Protein AF-A0A9W8LVD9-F1 (afdb_monomer_lite)

Structure (mmCIF, N/CA/C/O backbone):
data_AF-A0A9W8LVD9-F1
#
_entry.id   AF-A0A9W8LVD9-F1
#
loop_
_atom_site.group_PDB
_atom_site.id
_atom_site.type_symbol
_atom_site.label_atom_id
_atom_site.label_alt_id
_atom_site.label_comp_id
_atom_site.label_asym_id
_atom_site.label_entity_id
_atom_site.label_seq_id
_atom_site.pdbx_PDB_ins_code
_atom_site.Cartn_x
_atom_site.Cartn_y
_atom_site.Cartn_z
_atom_site.occupancy
_atom_site.B_iso_or_equiv
_atom_site.auth_seq_id
_atom_site.auth_comp_id
_atom_site.auth_asym_id
_atom_site.auth_atom_id
_atom_site.pdbx_PDB_model_num
ATOM 1 N N . MET A 1 1 ? -19.533 -20.387 52.575 1.00 43.59 1 MET A N 1
ATOM 2 C CA . MET A 1 1 ? -18.982 -20.552 51.213 1.00 43.59 1 MET A CA 1
ATOM 3 C C . MET A 1 1 ? -18.613 -19.171 50.700 1.00 43.59 1 MET A C 1
ATOM 5 O O . MET A 1 1 ? -19.491 -18.438 50.271 1.00 43.59 1 MET A O 1
ATOM 9 N N . ALA A 1 2 ? -17.357 -18.759 50.888 1.00 43.81 2 ALA A N 1
ATOM 10 C CA . ALA A 1 2 ? -16.900 -17.437 50.472 1.00 43.81 2 ALA A CA 1
ATOM 11 C C . ALA A 1 2 ? -16.744 -17.426 48.947 1.00 43.81 2 ALA A C 1
ATOM 13 O O . ALA A 1 2 ? -15.930 -18.170 48.402 1.00 43.81 2 ALA A O 1
ATOM 14 N N . SER A 1 3 ? -17.556 -16.621 48.265 1.00 50.59 3 SER A N 1
ATOM 15 C CA . SER A 1 3 ? -17.412 -16.352 46.839 1.00 50.59 3 SER A CA 1
ATOM 16 C C . SER A 1 3 ? -16.078 -15.642 46.615 1.00 50.59 3 SER A C 1
ATOM 18 O O . SER A 1 3 ? -15.931 -14.476 46.982 1.00 50.59 3 SER A O 1
ATOM 20 N N . GLN A 1 4 ? -15.096 -16.343 46.047 1.00 54.53 4 GLN A N 1
ATOM 21 C CA . GLN A 1 4 ? -13.885 -15.708 45.540 1.00 54.53 4 GLN A CA 1
ATOM 22 C C . GLN A 1 4 ? -14.286 -14.732 44.433 1.00 54.53 4 GLN A C 1
ATOM 24 O O . GLN A 1 4 ? -14.636 -15.133 43.324 1.00 54.53 4 GLN A O 1
ATOM 29 N N . SER A 1 5 ? -14.255 -13.441 44.752 1.00 57.94 5 SER A N 1
ATOM 30 C CA . SER A 1 5 ? -14.290 -12.373 43.760 1.00 57.94 5 SER A CA 1
ATOM 31 C C . SER A 1 5 ? -13.131 -12.593 42.779 1.00 57.94 5 SER A C 1
ATOM 33 O O . SER A 1 5 ? -12.010 -12.842 43.234 1.00 57.94 5 SER A O 1
ATOM 35 N N . PRO A 1 6 ? -13.353 -12.538 41.454 1.00 61.25 6 PRO A N 1
ATOM 36 C CA . PRO A 1 6 ? -12.301 -12.840 40.496 1.00 61.25 6 PRO A CA 1
ATOM 37 C C . PRO A 1 6 ? -11.164 -11.825 40.643 1.00 61.25 6 PRO A C 1
ATOM 39 O O . PRO A 1 6 ? -11.370 -10.615 40.548 1.00 61.25 6 PRO A O 1
ATOM 42 N N . VAL A 1 7 ? -9.956 -12.331 40.893 1.00 63.44 7 VAL A N 1
ATOM 43 C CA . VAL A 1 7 ? -8.733 -11.529 40.981 1.00 63.44 7 VAL A CA 1
ATOM 44 C C . VAL A 1 7 ? -8.428 -10.978 39.589 1.00 63.44 7 VAL A C 1
ATOM 46 O O . VAL A 1 7 ? -8.057 -11.717 38.677 1.00 63.44 7 VAL A O 1
ATOM 49 N N . LEU A 1 8 ? -8.604 -9.669 39.409 1.00 60.94 8 LEU A N 1
ATOM 50 C CA . LEU A 1 8 ? -8.265 -8.982 38.168 1.00 60.94 8 LEU A CA 1
ATOM 51 C C . LEU A 1 8 ? -6.743 -8.775 38.104 1.00 60.94 8 LEU A C 1
ATOM 53 O O . LEU A 1 8 ? -6.220 -7.778 38.594 1.00 60.94 8 LEU A O 1
ATOM 57 N N . VAL A 1 9 ? -6.024 -9.718 37.489 1.00 61.97 9 VAL A N 1
ATOM 58 C CA . VAL A 1 9 ? -4.589 -9.582 37.183 1.00 61.97 9 VAL A CA 1
ATOM 59 C C . VAL A 1 9 ? -4.424 -8.689 35.949 1.00 61.97 9 VAL A C 1
ATOM 61 O O . VAL A 1 9 ? -4.156 -9.155 34.845 1.00 61.97 9 VAL A O 1
ATOM 64 N N . VAL A 1 10 ? -4.640 -7.383 36.106 1.00 63.75 10 VAL A N 1
ATOM 65 C CA . VAL A 1 10 ? -4.314 -6.392 35.074 1.00 63.75 10 VAL A CA 1
ATOM 66 C C . VAL A 1 10 ? -3.625 -5.213 35.747 1.00 63.75 10 VAL A C 1
ATOM 68 O O . VAL A 1 10 ? -4.129 -4.669 36.724 1.00 63.75 10 VAL A O 1
ATOM 71 N N . ASN A 1 11 ? -2.456 -4.831 35.234 1.00 63.31 11 ASN A N 1
ATOM 72 C CA . ASN A 1 11 ? -1.736 -3.650 35.702 1.00 63.31 11 ASN A CA 1
ATOM 73 C C . ASN A 1 11 ? -2.617 -2.402 35.495 1.00 63.31 11 ASN A C 1
ATOM 75 O O . ASN A 1 11 ? -3.047 -2.135 34.372 1.00 63.31 11 ASN A O 1
ATOM 79 N N . THR A 1 12 ? -2.876 -1.653 36.567 1.00 64.69 12 THR A N 1
ATOM 80 C CA . THR A 1 12 ? -3.812 -0.516 36.639 1.00 64.69 12 THR A CA 1
ATOM 81 C C . THR A 1 12 ? -3.470 0.634 35.689 1.00 64.69 12 THR A C 1
ATOM 83 O O . THR A 1 12 ? -4.321 1.471 35.412 1.00 64.69 12 THR A O 1
ATOM 86 N N . SER A 1 13 ? -2.243 0.676 35.164 1.00 68.00 13 SER A N 1
ATOM 87 C CA . SER A 1 13 ? -1.772 1.688 34.211 1.00 68.00 13 SER A CA 1
ATOM 88 C C . SER A 1 13 ? -1.969 1.315 32.733 1.00 68.00 13 SER A C 1
ATOM 90 O O . SER A 1 13 ? -1.665 2.126 31.859 1.00 68.00 13 SER A O 1
ATOM 92 N N . LYS A 1 14 ? -2.492 0.122 32.411 1.00 73.69 14 LYS A N 1
ATOM 93 C CA . LYS A 1 14 ? -2.728 -0.301 31.019 1.00 73.69 14 LYS A CA 1
ATOM 94 C C . LYS A 1 14 ? -4.170 -0.039 30.584 1.00 73.69 14 LYS A C 1
ATOM 96 O O . LYS A 1 14 ? -5.112 -0.562 31.174 1.00 73.69 14 LYS A O 1
ATOM 101 N N . GLN A 1 15 ? -4.338 0.717 29.498 1.00 75.69 15 GLN A N 1
ATOM 102 C CA . GLN A 1 15 ? -5.636 0.886 28.844 1.00 75.69 15 GLN A CA 1
ATOM 103 C C . GLN A 1 15 ? -6.024 -0.393 28.091 1.00 75.69 15 GLN A C 1
ATOM 105 O O . GLN A 1 15 ? -5.223 -0.956 27.346 1.00 75.69 15 GLN A O 1
ATOM 110 N N . ARG A 1 16 ? -7.265 -0.851 28.285 1.00 80.31 16 ARG A N 1
ATOM 111 C CA . ARG A 1 16 ? -7.850 -1.984 27.562 1.00 80.31 16 ARG A CA 1
ATOM 112 C C . ARG A 1 16 ? -9.078 -1.508 26.805 1.00 80.31 16 ARG A C 1
ATOM 114 O O . ARG A 1 16 ? -10.065 -1.107 27.415 1.00 80.31 16 ARG A O 1
ATOM 121 N N . GLU A 1 17 ? -9.031 -1.616 25.485 1.00 83.94 17 GLU A N 1
ATOM 122 C CA . GLU A 1 17 ? -10.209 -1.461 24.637 1.00 83.94 17 GLU A CA 1
ATOM 123 C C . GLU A 1 17 ? -10.774 -2.841 24.288 1.00 83.94 17 GLU A C 1
ATOM 125 O O . GLU A 1 17 ? -10.028 -3.797 24.074 1.00 83.94 17 GLU A O 1
ATOM 130 N N . SER A 1 18 ? -12.101 -2.974 24.267 1.00 85.75 18 SER A N 1
ATOM 131 C CA . SER A 1 18 ? -12.775 -4.243 23.985 1.00 85.75 18 SER A CA 1
ATOM 132 C C . SER A 1 18 ? -13.933 -4.074 23.002 1.00 85.75 18 SER A C 1
ATOM 134 O O . SER A 1 18 ? -14.553 -3.012 22.894 1.00 85.75 18 SER A O 1
ATOM 136 N N . GLY A 1 19 ? -14.211 -5.153 22.265 1.00 86.56 19 GLY A N 1
ATOM 137 C CA . GLY A 1 19 ? -15.348 -5.259 21.354 1.00 86.56 19 GLY A CA 1
ATOM 138 C C . GLY A 1 19 ? -15.337 -4.222 20.229 1.00 86.56 19 GLY A C 1
ATOM 139 O O . GLY A 1 19 ? -14.304 -3.943 19.622 1.00 86.56 19 GLY A O 1
ATOM 140 N N . HIS A 1 20 ? -16.513 -3.653 19.966 1.00 87.00 20 HIS A N 1
ATOM 141 C CA . HIS A 1 20 ? -16.757 -2.724 18.863 1.00 87.00 20 HIS A CA 1
ATOM 142 C C . HIS A 1 20 ? -15.888 -1.458 18.9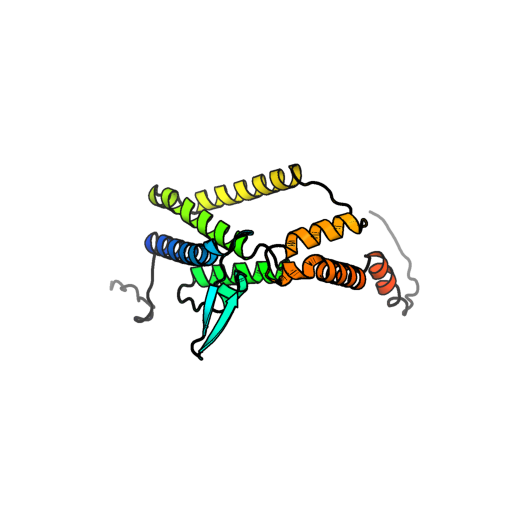30 1.00 87.00 20 HIS A C 1
ATOM 144 O O . HIS A 1 20 ? -15.414 -0.976 17.906 1.00 87.00 20 HIS A O 1
ATOM 150 N N . LYS A 1 21 ? -15.623 -0.932 20.135 1.00 88.75 21 LYS A N 1
ATOM 151 C CA . LYS A 1 21 ? -14.810 0.283 20.299 1.00 88.75 21 LYS A CA 1
ATOM 152 C C . LYS A 1 21 ? -13.375 0.072 19.802 1.00 88.75 21 LYS A C 1
ATOM 154 O O . LYS A 1 21 ? -12.867 0.906 19.061 1.00 88.75 21 LYS A O 1
ATOM 159 N N . ALA A 1 22 ? -12.773 -1.069 20.142 1.00 90.38 22 ALA A N 1
ATOM 160 C CA . ALA A 1 22 ? -11.434 -1.425 19.675 1.00 90.38 22 ALA A CA 1
ATOM 161 C C . ALA A 1 22 ? -11.393 -1.596 18.146 1.00 90.38 22 ALA A C 1
ATOM 163 O O . ALA A 1 22 ? -10.457 -1.146 17.494 1.00 90.38 22 ALA A O 1
ATOM 164 N N . GLN A 1 23 ? -12.430 -2.203 17.557 1.00 90.81 23 GLN A N 1
ATOM 165 C CA . GLN A 1 23 ? -12.528 -2.372 16.103 1.00 90.81 23 GLN A CA 1
ATOM 166 C C . GLN A 1 23 ? -12.583 -1.025 15.377 1.00 90.81 23 GLN A C 1
ATOM 168 O O . GLN A 1 23 ? -11.825 -0.807 14.435 1.00 90.81 23 GLN A O 1
ATOM 173 N N . MET A 1 24 ? -13.421 -0.104 15.854 1.00 91.75 24 MET A N 1
ATOM 174 C CA . MET A 1 24 ? -13.536 1.236 15.278 1.00 91.75 24 MET A CA 1
ATOM 175 C C . MET A 1 24 ? -12.243 2.043 15.423 1.00 91.75 24 MET A C 1
ATOM 177 O O . MET A 1 24 ? -11.825 2.693 14.469 1.00 91.75 24 MET A O 1
ATOM 181 N N . SER A 1 25 ? -11.587 1.960 16.584 1.00 92.94 25 SER A N 1
ATOM 182 C CA . SER A 1 25 ? -10.292 2.603 16.844 1.00 92.94 25 SER A CA 1
ATOM 183 C C . SER A 1 25 ? -9.208 2.098 15.879 1.00 92.94 25 SER A C 1
ATOM 185 O O . SER A 1 25 ? -8.542 2.888 15.208 1.00 92.94 25 SER A O 1
ATOM 187 N N . ASN A 1 26 ? -9.121 0.774 15.694 1.00 93.19 26 ASN A N 1
ATOM 188 C CA . ASN A 1 26 ? -8.191 0.148 14.752 1.00 93.19 26 ASN A CA 1
ATOM 189 C C . ASN A 1 26 ? -8.429 0.600 13.304 1.00 93.19 26 ASN A C 1
ATOM 191 O O . ASN A 1 26 ? -7.476 0.941 12.602 1.00 93.19 26 ASN A O 1
ATOM 195 N N . ILE A 1 27 ? -9.691 0.614 12.860 1.00 93.56 27 ILE A N 1
ATOM 196 C CA . ILE A 1 27 ? -10.057 1.033 11.500 1.00 93.56 27 ILE A CA 1
ATOM 197 C C . ILE A 1 27 ? -9.737 2.515 11.290 1.00 93.56 27 ILE A C 1
ATOM 199 O O . ILE A 1 27 ? -9.150 2.876 10.271 1.00 93.56 27 ILE A O 1
ATOM 203 N N . ALA A 1 28 ? -10.068 3.372 12.258 1.00 93.69 28 ALA A N 1
ATOM 204 C CA . ALA A 1 28 ? -9.783 4.801 12.185 1.00 93.69 28 ALA A CA 1
ATOM 205 C C . ALA A 1 28 ? -8.275 5.081 12.107 1.00 93.69 28 ALA A C 1
ATOM 207 O O . ALA A 1 28 ? -7.849 5.909 11.300 1.00 93.69 28 ALA A O 1
ATOM 208 N N . ALA A 1 29 ? -7.459 4.355 12.879 1.00 93.75 29 ALA A N 1
ATOM 209 C CA . ALA A 1 29 ? -6.006 4.470 12.826 1.00 93.75 29 ALA A CA 1
ATOM 210 C C . ALA A 1 29 ? -5.454 4.067 11.447 1.00 93.75 29 ALA A C 1
ATOM 212 O O . ALA A 1 29 ? -4.691 4.825 10.851 1.00 93.75 29 ALA A O 1
ATOM 213 N N . GLY A 1 30 ? -5.882 2.920 10.905 1.00 93.25 30 GLY A N 1
ATOM 214 C CA . GLY A 1 30 ? -5.458 2.466 9.574 1.00 93.25 30 GLY A CA 1
ATOM 215 C C . GLY A 1 30 ? -5.888 3.418 8.454 1.00 93.25 30 GLY A C 1
ATOM 216 O O . GLY A 1 30 ? -5.093 3.741 7.572 1.00 93.25 30 GLY A O 1
ATOM 217 N N . LYS A 1 31 ? -7.118 3.941 8.530 1.00 94.38 31 LYS A N 1
ATOM 218 C CA . LYS A 1 31 ? -7.632 4.935 7.581 1.00 94.38 31 LYS A CA 1
ATOM 219 C C . LYS A 1 31 ? -6.847 6.245 7.640 1.00 94.38 31 LYS A C 1
ATOM 221 O O . LYS A 1 31 ? -6.491 6.780 6.598 1.00 94.38 31 LYS A O 1
ATOM 226 N N . THR A 1 32 ? -6.526 6.730 8.839 1.00 92.56 32 THR A N 1
ATOM 227 C CA . THR A 1 32 ? -5.736 7.961 9.013 1.00 92.56 32 THR A CA 1
ATOM 228 C C . THR A 1 32 ? -4.372 7.844 8.333 1.00 92.56 32 THR A C 1
ATOM 230 O O . THR A 1 32 ? -3.960 8.758 7.626 1.00 92.56 32 THR A O 1
ATOM 233 N N . VAL A 1 33 ? -3.694 6.700 8.482 1.00 93.00 33 VAL A N 1
ATOM 234 C CA . VAL A 1 33 ? -2.411 6.440 7.805 1.00 93.00 33 VAL A CA 1
ATOM 235 C C . VAL A 1 33 ? -2.569 6.455 6.283 1.00 93.00 33 VAL A C 1
ATOM 237 O O . VAL A 1 33 ? -1.774 7.084 5.584 1.00 93.00 33 VAL A O 1
ATOM 240 N N . ALA A 1 34 ? -3.615 5.810 5.762 1.00 93.81 34 ALA A N 1
ATOM 241 C CA . ALA A 1 34 ? -3.912 5.815 4.333 1.00 93.81 34 ALA A CA 1
ATOM 242 C C . ALA A 1 34 ? -4.206 7.225 3.797 1.00 93.81 34 ALA A C 1
ATOM 244 O O . ALA A 1 34 ? -3.714 7.596 2.732 1.00 93.81 34 ALA A O 1
ATOM 245 N N . ASP A 1 35 ? -4.948 8.035 4.550 1.00 92.88 35 ASP A N 1
ATOM 246 C CA . ASP A 1 35 ? -5.297 9.402 4.165 1.00 92.88 35 ASP A CA 1
ATOM 247 C C . ASP A 1 35 ? -4.080 10.334 4.152 1.00 92.88 35 ASP A C 1
ATOM 249 O O . ASP A 1 35 ? -3.998 11.204 3.282 1.00 92.88 35 ASP A O 1
ATOM 253 N N . VAL A 1 36 ? -3.087 10.104 5.023 1.00 91.56 36 VAL A N 1
ATOM 254 C CA . VAL A 1 36 ? -1.799 10.811 4.955 1.00 91.56 36 VAL A CA 1
ATOM 255 C C . VAL A 1 36 ? -1.149 10.562 3.601 1.00 91.56 36 VAL A C 1
ATOM 257 O O . VAL A 1 36 ? -0.807 11.520 2.917 1.00 91.56 36 VAL A O 1
ATOM 260 N N . VAL A 1 37 ? -0.995 9.311 3.161 1.00 92.19 37 VAL A N 1
ATOM 261 C CA . VAL A 1 37 ? -0.282 8.985 1.909 1.00 92.19 37 VAL A CA 1
ATOM 262 C C . VAL A 1 37 ? -1.120 9.158 0.635 1.00 92.19 37 VAL A C 1
ATOM 264 O O . VAL A 1 37 ? -0.548 9.236 -0.449 1.00 92.19 37 VAL A O 1
ATOM 267 N N . ARG A 1 38 ? -2.446 9.321 0.748 1.00 92.50 38 ARG A N 1
ATOM 268 C CA . ARG A 1 38 ? -3.401 9.424 -0.375 1.00 92.50 38 ARG A CA 1
ATOM 269 C C . ARG A 1 38 ? -3.000 10.441 -1.450 1.00 92.50 38 ARG A C 1
ATOM 271 O O . ARG A 1 38 ? -3.122 10.165 -2.638 1.00 92.50 38 ARG A O 1
ATOM 278 N N . THR A 1 39 ? -2.494 11.605 -1.050 1.00 92.00 39 THR A N 1
ATOM 279 C CA . THR A 1 39 ? -2.095 12.693 -1.966 1.00 92.00 39 THR A CA 1
ATOM 280 C C . THR A 1 39 ? -0.770 12.462 -2.695 1.00 92.00 39 THR A C 1
ATOM 282 O O . THR A 1 39 ? -0.420 13.222 -3.600 1.00 92.00 39 THR A O 1
ATOM 285 N N . SER A 1 40 ? -0.030 11.423 -2.313 1.00 88.12 40 SER A N 1
ATOM 286 C CA . SER A 1 40 ? 1.252 11.051 -2.913 1.00 88.12 40 SER A CA 1
ATOM 287 C C . SER A 1 40 ? 1.109 9.933 -3.954 1.00 88.12 40 SER A C 1
ATOM 289 O O . SER A 1 40 ? 2.106 9.485 -4.509 1.00 88.12 40 SER A O 1
ATOM 291 N N . LEU A 1 41 ? -0.121 9.508 -4.264 1.00 89.12 41 LEU A N 1
ATOM 292 C CA . LEU A 1 41 ? -0.398 8.540 -5.321 1.00 89.12 41 LEU A CA 1
ATOM 293 C C . LEU A 1 41 ? -0.625 9.229 -6.679 1.00 89.12 41 LEU A C 1
ATOM 295 O O . LEU A 1 41 ? -1.384 10.192 -6.788 1.00 89.12 41 LEU A O 1
ATOM 299 N N . GLY A 1 42 ? -0.031 8.668 -7.736 1.00 85.62 42 GLY A N 1
ATOM 300 C CA . GLY A 1 42 ? -0.277 9.044 -9.132 1.00 85.62 42 GLY A CA 1
ATOM 301 C C . GLY A 1 42 ? 0.785 9.967 -9.751 1.00 85.62 42 GLY A C 1
ATOM 302 O O . GLY A 1 42 ? 1.717 10.404 -9.082 1.00 85.62 42 GLY A O 1
ATOM 303 N N . PRO A 1 43 ? 0.664 10.298 -11.051 1.00 80.88 43 PRO A N 1
ATOM 304 C CA . PRO A 1 43 ? 1.671 11.083 -11.779 1.00 80.88 43 PRO A CA 1
ATOM 305 C C . PRO A 1 43 ? 1.731 12.558 -11.353 1.00 80.88 43 PRO A C 1
ATOM 307 O O . PRO A 1 43 ? 2.708 13.245 -1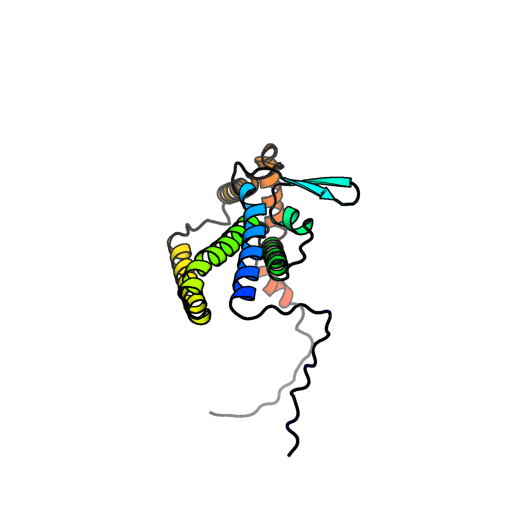1.633 1.00 80.88 43 PRO A O 1
ATOM 310 N N . ARG A 1 44 ? 0.690 13.054 -10.671 1.00 83.75 44 ARG A N 1
ATOM 311 C CA . ARG A 1 44 ? 0.642 14.390 -10.054 1.00 83.75 44 ARG A CA 1
ATOM 312 C C . ARG A 1 44 ? 0.712 14.293 -8.527 1.00 83.75 44 ARG A C 1
ATOM 314 O O . ARG A 1 44 ? 0.069 15.076 -7.834 1.00 83.75 44 ARG A O 1
ATOM 321 N N . ALA A 1 45 ? 1.450 13.305 -8.025 1.00 86.00 45 ALA A N 1
ATOM 322 C CA . ALA A 1 45 ? 1.698 13.133 -6.603 1.00 86.00 45 ALA A CA 1
ATOM 323 C C . ALA A 1 45 ? 2.317 14.399 -6.002 1.00 86.00 45 ALA A C 1
ATOM 325 O O . ALA A 1 45 ? 3.270 14.964 -6.544 1.00 86.00 45 ALA A O 1
ATOM 326 N N . MET A 1 46 ? 1.784 14.828 -4.861 1.00 88.06 46 MET A N 1
ATOM 327 C CA . MET A 1 46 ? 2.365 15.929 -4.103 1.00 88.06 46 MET A CA 1
ATOM 328 C C . MET A 1 46 ? 3.517 15.416 -3.238 1.00 88.06 46 MET A C 1
ATOM 330 O O . MET A 1 46 ? 3.404 14.384 -2.566 1.00 88.06 46 MET A O 1
ATOM 334 N N . LEU A 1 47 ? 4.623 16.161 -3.253 1.00 89.06 47 LEU A N 1
ATOM 335 C CA . LEU A 1 47 ? 5.741 15.947 -2.340 1.00 89.06 47 LEU A CA 1
ATOM 336 C C . LEU A 1 47 ? 5.308 16.313 -0.922 1.00 89.06 47 LEU A C 1
ATOM 338 O O . LEU A 1 47 ? 4.661 17.341 -0.711 1.00 89.06 47 LEU A O 1
ATOM 342 N N . LYS A 1 48 ? 5.707 15.495 0.049 1.00 91.12 48 LYS A N 1
ATOM 343 C CA . LYS A 1 48 ? 5.585 15.827 1.464 1.00 91.12 48 LYS A CA 1
ATOM 344 C C . LYS A 1 48 ? 6.925 16.291 1.995 1.00 91.12 48 LYS A C 1
ATOM 346 O O . LYS A 1 48 ? 7.948 15.664 1.736 1.00 91.12 48 LYS A O 1
ATOM 351 N N . MET A 1 49 ? 6.888 17.394 2.731 1.00 92.12 49 MET A N 1
ATOM 352 C CA . MET A 1 49 ? 8.007 17.869 3.527 1.00 92.12 49 MET A CA 1
ATOM 353 C C . MET A 1 49 ? 7.853 17.292 4.932 1.00 92.12 49 MET A C 1
ATOM 355 O O . MET A 1 49 ? 6.865 17.570 5.609 1.00 92.12 49 MET A O 1
ATOM 359 N N . LEU A 1 50 ? 8.807 16.462 5.329 1.00 91.44 50 LEU A N 1
ATOM 360 C CA . LEU A 1 50 ? 8.904 15.858 6.650 1.00 91.44 50 LEU A CA 1
ATOM 361 C C . LEU A 1 50 ? 9.956 16.631 7.435 1.00 91.44 50 LEU A C 1
ATOM 363 O O . LEU A 1 50 ? 11.006 16.975 6.886 1.00 91.44 50 LEU A O 1
ATOM 367 N N . LEU A 1 51 ? 9.635 16.936 8.688 1.00 91.19 51 LEU A N 1
ATOM 368 C CA . LEU A 1 51 ? 10.519 17.639 9.603 1.00 91.19 51 LEU A CA 1
ATOM 369 C C . LEU A 1 51 ? 10.891 16.689 10.734 1.00 91.19 51 LEU A C 1
ATOM 371 O O . LEU A 1 51 ? 10.025 16.285 11.510 1.00 91.19 51 LEU A O 1
ATOM 375 N N . ASP A 1 52 ? 12.176 16.386 10.838 1.00 89.19 52 ASP A N 1
ATOM 376 C CA . ASP A 1 52 ? 12.695 15.572 11.925 1.00 89.19 52 ASP A CA 1
ATOM 377 C C . ASP A 1 52 ? 12.763 16.400 13.216 1.00 89.19 52 ASP A C 1
ATOM 379 O O . ASP A 1 52 ? 12.991 17.617 13.164 1.00 89.19 52 ASP A O 1
ATOM 383 N N . PRO A 1 53 ? 12.689 15.769 14.403 1.00 87.38 53 PRO A N 1
ATOM 384 C CA . PRO A 1 53 ? 12.850 16.465 15.682 1.00 87.38 53 PRO A CA 1
ATOM 385 C C . PRO A 1 53 ? 14.190 17.207 15.810 1.00 87.38 53 PRO A C 1
ATOM 387 O O . PRO A 1 53 ? 14.299 18.170 16.565 1.00 87.38 53 PRO A O 1
ATOM 390 N N . MET A 1 54 ? 15.213 16.769 15.066 1.00 90.12 54 MET A N 1
ATOM 391 C CA . MET A 1 54 ? 16.539 17.396 15.025 1.00 90.12 54 MET A CA 1
ATOM 392 C C . MET A 1 54 ? 16.658 18.529 13.988 1.00 90.12 54 MET A C 1
ATOM 394 O O . MET A 1 54 ? 17.739 19.090 13.823 1.00 90.12 54 MET A O 1
ATOM 398 N N . GLY A 1 55 ? 15.575 18.872 13.283 1.00 88.00 55 GLY A N 1
ATOM 399 C CA . GLY A 1 55 ? 15.553 19.927 12.264 1.00 88.00 55 GLY A CA 1
ATOM 400 C C . GLY A 1 55 ? 15.986 19.484 10.862 1.00 88.00 55 GLY A C 1
ATOM 401 O O . GLY A 1 55 ? 16.168 20.333 9.989 1.00 88.00 55 GLY A O 1
ATOM 402 N N . GLY A 1 56 ? 16.148 18.178 10.627 1.00 90.75 56 GLY A N 1
ATOM 403 C CA . GLY A 1 56 ? 16.326 17.615 9.288 1.00 90.75 56 GLY A CA 1
ATOM 404 C C . GLY A 1 56 ? 15.060 17.795 8.450 1.00 90.75 56 GLY A C 1
ATOM 405 O O . GLY A 1 56 ? 13.954 17.625 8.957 1.00 90.75 56 GLY A O 1
ATOM 406 N N . ILE A 1 57 ? 15.211 18.171 7.178 1.00 91.69 57 ILE A N 1
ATOM 407 C CA . ILE A 1 57 ? 14.087 18.333 6.250 1.00 91.69 57 ILE A CA 1
ATOM 408 C C . ILE A 1 57 ? 14.222 17.295 5.142 1.00 91.69 57 ILE A C 1
ATOM 410 O O . ILE A 1 57 ? 15.154 17.362 4.339 1.00 91.69 57 ILE A O 1
ATOM 414 N N . THR A 1 58 ? 13.257 16.383 5.064 1.00 88.62 58 THR A N 1
ATOM 415 C CA . THR A 1 58 ? 13.191 15.361 4.014 1.00 88.62 58 THR A CA 1
ATOM 416 C C . THR A 1 58 ? 11.995 15.638 3.112 1.00 88.62 58 THR A C 1
ATOM 418 O O . THR A 1 58 ? 10.855 15.684 3.568 1.00 88.62 58 THR A O 1
ATOM 421 N N . LEU A 1 59 ? 12.240 15.831 1.813 1.00 90.12 59 LEU A N 1
ATOM 422 C CA . LEU A 1 59 ? 11.186 15.979 0.807 1.00 90.12 59 LEU A CA 1
ATOM 423 C C . LEU A 1 59 ? 11.078 14.711 -0.030 1.00 90.12 59 LEU A C 1
ATOM 425 O O . LEU A 1 59 ? 12.015 14.354 -0.740 1.00 90.12 59 LEU A O 1
ATOM 429 N N . THR A 1 60 ? 9.923 14.054 0.018 1.00 88.06 60 THR A N 1
ATOM 430 C CA . THR A 1 60 ? 9.689 12.829 -0.751 1.00 88.06 60 THR A CA 1
ATOM 431 C C . THR A 1 60 ? 8.212 12.645 -1.100 1.00 88.06 60 THR A C 1
ATOM 433 O O . THR A 1 60 ? 7.318 13.155 -0.423 1.00 88.06 60 THR A O 1
ATOM 436 N N . ASN A 1 61 ? 7.950 11.943 -2.200 1.00 85.88 61 ASN A N 1
ATOM 437 C CA . ASN A 1 61 ? 6.629 11.447 -2.584 1.00 85.88 61 ASN A CA 1
ATOM 438 C C . ASN A 1 61 ? 6.492 9.934 -2.373 1.00 85.88 61 ASN A C 1
ATOM 440 O O . ASN A 1 61 ? 5.428 9.389 -2.645 1.00 85.88 61 ASN A O 1
ATOM 444 N N . ASP A 1 62 ? 7.545 9.256 -1.923 1.00 87.50 62 ASP A N 1
ATOM 445 C CA . ASP A 1 62 ? 7.492 7.822 -1.684 1.00 87.50 62 ASP A CA 1
ATOM 446 C C . ASP A 1 62 ? 6.720 7.523 -0.395 1.00 87.50 62 ASP A C 1
ATOM 448 O O . ASP A 1 62 ? 7.076 7.998 0.686 1.00 87.50 62 ASP A O 1
ATOM 452 N N . GLY A 1 63 ? 5.651 6.735 -0.518 1.00 87.75 63 GLY A N 1
ATOM 453 C CA . GLY A 1 63 ? 4.789 6.362 0.593 1.00 87.75 63 GLY A CA 1
ATOM 454 C C . GLY A 1 63 ? 5.550 5.677 1.723 1.00 87.75 63 GLY A C 1
ATOM 455 O O . GLY A 1 63 ? 5.336 6.038 2.877 1.00 87.75 63 GLY A O 1
ATOM 456 N N . PHE A 1 64 ? 6.466 4.748 1.423 1.00 89.81 64 PHE A N 1
ATOM 457 C CA . PHE A 1 64 ? 7.203 4.053 2.483 1.00 89.81 64 PHE A CA 1
ATOM 458 C C . PHE A 1 64 ? 8.171 4.994 3.207 1.00 89.81 64 PHE A C 1
ATOM 460 O O . PHE A 1 64 ? 8.179 5.034 4.437 1.00 89.81 64 PHE A O 1
ATOM 467 N N . ALA A 1 65 ? 8.909 5.826 2.467 1.00 89.12 65 ALA A N 1
ATOM 468 C CA . ALA A 1 65 ? 9.802 6.819 3.063 1.00 89.12 65 ALA A CA 1
ATOM 469 C C . ALA A 1 65 ? 9.046 7.812 3.967 1.00 89.12 65 ALA A C 1
ATOM 471 O O . ALA A 1 65 ? 9.533 8.152 5.040 1.00 89.12 65 ALA A O 1
ATOM 472 N N . ILE A 1 66 ? 7.832 8.227 3.579 1.00 91.19 66 ILE A N 1
ATOM 473 C CA . ILE A 1 66 ? 6.960 9.067 4.420 1.00 91.19 66 ILE A CA 1
ATOM 474 C C . ILE A 1 66 ? 6.572 8.344 5.710 1.00 91.19 66 ILE A C 1
ATOM 476 O O . ILE A 1 66 ? 6.649 8.916 6.796 1.00 91.19 66 ILE A O 1
ATOM 480 N N . LEU A 1 67 ? 6.130 7.093 5.586 1.00 90.88 67 LEU A N 1
ATOM 481 C CA . LEU A 1 67 ? 5.649 6.296 6.709 1.00 90.88 67 LEU A CA 1
ATOM 482 C C . LEU A 1 67 ? 6.765 5.900 7.678 1.00 90.88 67 LEU A C 1
ATOM 484 O O . LEU A 1 67 ? 6.490 5.727 8.862 1.00 90.88 67 LEU A O 1
ATOM 488 N N . ARG A 1 68 ? 8.009 5.798 7.201 1.00 89.50 68 ARG A N 1
ATOM 489 C CA . ARG A 1 68 ? 9.178 5.485 8.029 1.00 89.50 68 ARG A CA 1
ATOM 490 C C . ARG A 1 68 ? 9.515 6.594 9.022 1.00 89.50 68 ARG A C 1
ATOM 492 O O . ARG A 1 68 ? 9.882 6.290 10.150 1.00 89.50 68 ARG A O 1
ATOM 499 N N . GLU A 1 69 ? 9.377 7.851 8.609 1.00 88.25 69 GLU A N 1
ATOM 500 C CA . GLU A 1 69 ? 9.693 9.014 9.452 1.00 88.25 69 GLU A CA 1
ATOM 501 C C . GLU A 1 69 ? 8.509 9.435 10.347 1.00 88.25 69 GLU A C 1
ATOM 503 O O . GLU A 1 69 ? 8.648 10.258 11.248 1.00 88.25 69 GLU A O 1
ATOM 508 N N . CYS A 1 70 ? 7.318 8.868 10.130 1.00 86.25 70 CYS A N 1
ATOM 509 C CA . CYS A 1 70 ? 6.149 9.136 10.963 1.00 86.25 70 CYS A CA 1
ATOM 510 C C . CYS A 1 70 ? 6.156 8.277 12.239 1.00 86.25 70 CYS A C 1
ATOM 512 O O . CYS A 1 70 ? 5.934 7.066 12.197 1.00 86.25 70 CYS A O 1
ATOM 514 N N . GLU A 1 71 ? 6.301 8.911 13.404 1.00 86.88 71 GLU A N 1
ATOM 515 C CA . GLU A 1 71 ? 6.116 8.241 14.694 1.00 86.88 71 GLU A CA 1
ATOM 516 C C . GLU A 1 71 ? 4.629 7.992 14.979 1.00 86.88 71 GLU A C 1
ATOM 518 O O . GLU A 1 71 ? 3.843 8.924 15.164 1.00 86.88 71 GLU A O 1
ATOM 523 N N . VAL A 1 72 ? 4.226 6.718 15.056 1.00 89.00 72 VAL A N 1
ATOM 524 C CA . VAL A 1 72 ? 2.830 6.353 15.331 1.00 89.00 72 VAL A CA 1
ATOM 525 C C . VAL A 1 72 ? 2.682 5.566 16.630 1.00 89.00 72 VAL A C 1
ATOM 527 O O . VAL A 1 72 ? 3.332 4.544 16.849 1.00 89.00 72 VAL A O 1
ATOM 530 N N . ALA A 1 73 ? 1.768 6.020 17.495 1.00 88.50 73 ALA A N 1
ATOM 531 C CA . ALA A 1 73 ? 1.482 5.379 18.779 1.00 88.50 73 ALA A CA 1
ATOM 532 C C . ALA A 1 73 ? 0.578 4.138 18.647 1.00 88.50 73 ALA A C 1
ATOM 534 O O . ALA A 1 73 ? 0.776 3.142 19.344 1.00 88.50 73 ALA A O 1
ATOM 535 N N . HIS A 1 74 ? -0.414 4.187 17.753 1.00 91.06 74 HIS A N 1
ATOM 536 C CA . HIS A 1 74 ? -1.458 3.169 17.656 1.00 91.06 74 HIS A CA 1
ATOM 537 C C . HIS A 1 74 ? -0.952 1.878 16.969 1.00 91.06 74 HIS A C 1
ATOM 539 O O . HIS A 1 74 ? -0.421 1.953 15.859 1.00 91.06 74 HIS A O 1
ATOM 545 N N . PRO A 1 75 ? -1.160 0.676 17.547 1.00 91.88 75 PRO A N 1
ATOM 546 C CA . PRO A 1 75 ? -0.600 -0.571 17.015 1.00 91.88 75 PRO A CA 1
ATOM 547 C C . PRO A 1 75 ? -1.108 -0.922 15.611 1.00 91.88 75 PRO A C 1
ATOM 549 O O . PRO A 1 75 ? -0.312 -1.302 14.762 1.00 91.88 75 PRO A O 1
ATOM 552 N N . ALA A 1 76 ? -2.398 -0.717 15.321 1.00 91.75 76 ALA A N 1
ATOM 553 C CA . ALA A 1 76 ? -2.940 -0.968 13.978 1.00 91.75 76 ALA A CA 1
ATOM 554 C C . ALA A 1 76 ? -2.249 -0.131 12.884 1.00 91.75 76 ALA A C 1
ATOM 556 O O . ALA A 1 76 ? -2.071 -0.598 11.764 1.00 91.75 76 ALA A O 1
ATOM 557 N N . ALA A 1 77 ? -1.820 1.089 13.212 1.00 92.62 77 ALA A N 1
ATOM 558 C CA . ALA A 1 77 ? -1.087 1.930 12.279 1.00 92.62 77 ALA A CA 1
ATOM 559 C C . ALA A 1 77 ? 0.372 1.474 12.115 1.00 92.62 77 ALA A C 1
ATOM 561 O O . ALA A 1 77 ? 0.891 1.531 11.006 1.00 92.62 77 ALA A O 1
ATOM 562 N N . LYS A 1 78 ? 1.010 0.935 13.165 1.00 93.62 78 LYS A N 1
ATOM 563 C CA . LYS A 1 78 ? 2.329 0.287 13.036 1.00 93.62 78 LYS A CA 1
ATOM 564 C C . LYS A 1 78 ? 2.281 -0.904 12.080 1.00 93.62 78 LYS A C 1
ATOM 566 O O . LYS A 1 78 ? 3.141 -1.009 11.215 1.00 93.62 78 LYS A O 1
ATOM 571 N N . SER A 1 79 ? 1.234 -1.728 12.160 1.00 93.69 79 SER A N 1
ATOM 572 C CA . SER A 1 79 ? 1.035 -2.831 11.210 1.00 93.69 79 SER A CA 1
ATOM 573 C C . SER A 1 79 ? 0.865 -2.346 9.764 1.00 93.69 79 SER A C 1
ATOM 575 O O . SER A 1 79 ? 1.333 -3.008 8.845 1.00 93.69 79 SER A O 1
ATOM 577 N N . MET A 1 80 ? 0.256 -1.174 9.542 1.00 92.50 80 MET A N 1
ATOM 578 C CA . MET A 1 80 ? 0.209 -0.560 8.206 1.00 92.50 80 MET A CA 1
ATOM 579 C C . MET A 1 80 ? 1.609 -0.146 7.725 1.00 92.50 80 MET A C 1
ATOM 581 O O . MET A 1 80 ? 1.948 -0.372 6.569 1.00 92.50 80 MET A O 1
ATOM 585 N N . ILE A 1 81 ? 2.456 0.405 8.598 1.00 92.25 81 ILE A N 1
ATOM 586 C CA . ILE A 1 81 ? 3.840 0.759 8.240 1.00 92.25 81 ILE A CA 1
ATOM 587 C C . ILE A 1 81 ? 4.651 -0.504 7.899 1.00 92.25 81 ILE A C 1
ATOM 589 O O . ILE A 1 81 ? 5.350 -0.540 6.887 1.00 92.25 81 ILE A O 1
ATOM 593 N N . GLU A 1 82 ? 4.512 -1.576 8.679 1.00 91.94 82 GLU A N 1
ATOM 594 C CA . GLU A 1 82 ? 5.160 -2.868 8.402 1.00 91.94 82 GLU A CA 1
ATOM 595 C C . GLU A 1 82 ? 4.701 -3.485 7.071 1.00 91.94 82 GLU A C 1
ATOM 597 O O . GLU A 1 82 ? 5.517 -4.035 6.327 1.00 91.94 82 GLU A O 1
ATOM 602 N N . LEU A 1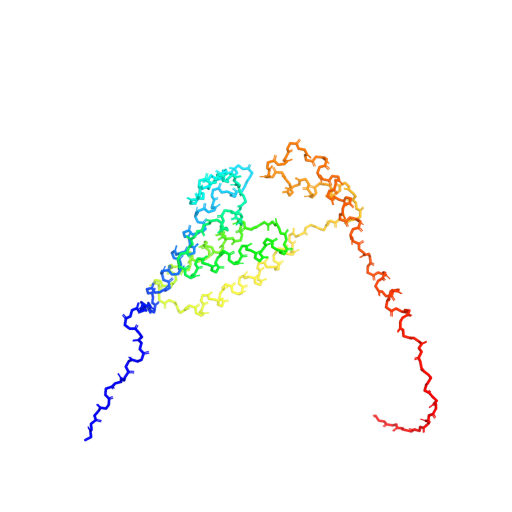 83 ? 3.418 -3.331 6.722 1.00 92.38 83 LEU A N 1
ATOM 603 C CA . LEU A 1 83 ? 2.895 -3.732 5.416 1.00 92.38 83 LEU A CA 1
ATOM 604 C C . LEU A 1 83 ? 3.593 -2.969 4.280 1.00 92.38 83 LEU A C 1
ATOM 606 O O . LEU A 1 83 ? 4.015 -3.587 3.304 1.00 92.38 83 LEU A O 1
ATOM 610 N N . SER A 1 84 ? 3.760 -1.646 4.414 1.00 92.25 84 SER A N 1
ATOM 611 C CA . SER A 1 84 ? 4.470 -0.852 3.399 1.00 92.25 84 SER A CA 1
ATOM 612 C C . SER A 1 84 ? 5.937 -1.241 3.262 1.00 92.25 84 SER A C 1
ATOM 614 O O . SER A 1 84 ? 6.428 -1.292 2.141 1.00 92.25 84 SER A O 1
ATOM 616 N N . ARG A 1 85 ? 6.606 -1.578 4.374 1.00 92.00 85 ARG A N 1
ATOM 617 C CA . ARG A 1 85 ? 7.988 -2.068 4.362 1.00 92.00 85 ARG A CA 1
ATOM 618 C C . ARG A 1 85 ? 8.113 -3.366 3.577 1.00 92.00 85 ARG A C 1
ATOM 620 O O . ARG A 1 85 ? 8.970 -3.478 2.718 1.00 92.00 85 ARG A O 1
ATOM 627 N N . THR A 1 86 ? 7.232 -4.324 3.857 1.00 92.88 86 THR A N 1
ATOM 628 C CA . THR A 1 86 ? 7.255 -5.630 3.184 1.00 92.88 86 THR A CA 1
ATOM 629 C C . THR A 1 86 ? 7.030 -5.468 1.679 1.00 92.88 86 THR A C 1
ATOM 631 O O . THR A 1 86 ? 7.702 -6.102 0.879 1.00 92.88 86 THR A O 1
AT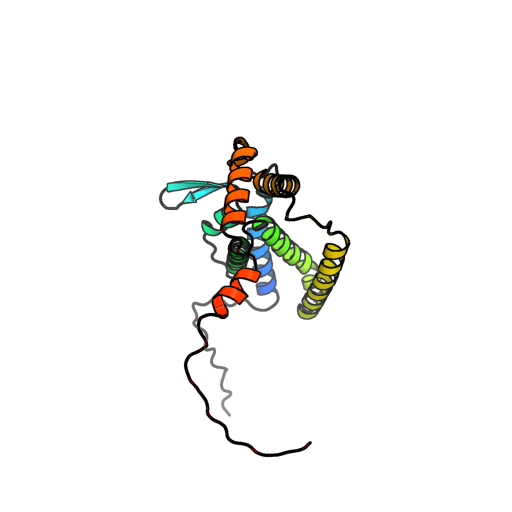OM 634 N N . GLN A 1 87 ? 6.121 -4.575 1.278 1.00 92.81 87 GLN A N 1
ATOM 635 C CA . GLN A 1 87 ? 5.886 -4.280 -0.136 1.00 92.81 87 GLN A CA 1
ATOM 636 C C . GLN A 1 87 ? 7.100 -3.615 -0.811 1.00 92.81 87 GLN A C 1
ATOM 638 O O . GLN A 1 87 ? 7.392 -3.905 -1.973 1.00 92.81 87 GLN A O 1
ATOM 643 N N . ASP A 1 88 ? 7.786 -2.723 -0.093 1.00 90.56 88 ASP A N 1
ATOM 644 C CA . ASP A 1 88 ? 8.999 -2.058 -0.574 1.00 90.56 88 ASP A CA 1
ATOM 645 C C . ASP A 1 88 ? 10.156 -3.055 -0.748 1.00 90.56 88 ASP A C 1
ATOM 647 O O . ASP A 1 88 ? 10.804 -3.056 -1.791 1.00 90.56 88 ASP A O 1
ATOM 651 N N . ASP A 1 89 ? 10.341 -3.963 0.215 1.00 91.00 89 ASP A N 1
ATOM 652 C CA . ASP A 1 89 ? 11.388 -4.991 0.182 1.00 91.00 89 ASP A CA 1
ATOM 653 C C . ASP A 1 89 ? 11.168 -6.019 -0.955 1.00 91.00 89 ASP A C 1
ATOM 655 O O . ASP A 1 89 ? 12.134 -6.468 -1.571 1.00 91.00 89 ASP A O 1
ATOM 659 N N . GLU A 1 90 ? 9.916 -6.386 -1.259 1.00 89.88 90 GLU A N 1
ATOM 660 C CA . GLU A 1 90 ? 9.596 -7.406 -2.274 1.00 89.88 90 GLU A CA 1
ATOM 661 C C . GLU A 1 90 ? 9.680 -6.886 -3.718 1.00 89.88 90 GLU A C 1
ATOM 663 O O . GLU A 1 90 ? 10.251 -7.544 -4.590 1.00 89.88 90 GLU A O 1
ATOM 668 N N . VAL A 1 91 ? 9.085 -5.723 -4.008 1.00 86.44 91 VAL A N 1
ATOM 669 C CA . VAL A 1 91 ? 9.003 -5.196 -5.388 1.00 86.44 91 VAL A CA 1
ATOM 670 C C . VAL A 1 91 ? 9.461 -3.746 -5.537 1.00 86.44 91 VAL A C 1
ATOM 672 O O . VAL A 1 91 ? 9.722 -3.318 -6.661 1.00 86.44 91 VAL A O 1
ATOM 675 N N . GLY A 1 92 ? 9.545 -2.973 -4.450 1.00 84.19 92 GLY A N 1
ATOM 676 C CA . GLY A 1 92 ? 9.973 -1.565 -4.476 1.00 84.19 92 GLY A CA 1
ATOM 677 C C . GLY A 1 92 ? 9.019 -0.590 -5.187 1.00 84.19 92 GLY A C 1
ATOM 678 O O . GLY A 1 92 ? 9.375 0.567 -5.434 1.00 84.19 92 GLY A O 1
ATOM 679 N N . ASP A 1 93 ? 7.814 -1.038 -5.551 1.00 85.38 93 ASP A N 1
ATOM 680 C CA . ASP A 1 93 ? 6.748 -0.222 -6.138 1.00 85.38 93 ASP A CA 1
ATOM 681 C C . ASP A 1 93 ? 5.378 -0.585 -5.542 1.00 85.38 93 ASP A C 1
ATOM 683 O O . ASP A 1 93 ? 5.179 -1.631 -4.920 1.00 85.38 93 ASP A O 1
ATOM 687 N N . GLY A 1 94 ? 4.406 0.312 -5.696 1.00 86.62 94 GLY A N 1
ATOM 688 C CA . GLY A 1 94 ? 3.044 0.110 -5.206 1.00 86.62 94 GLY A CA 1
ATOM 689 C C . GLY A 1 94 ? 2.894 0.222 -3.687 1.00 86.62 94 GLY A C 1
ATOM 690 O O . GLY A 1 94 ? 1.794 -0.001 -3.183 1.00 86.62 94 GLY A O 1
ATOM 691 N N . THR A 1 95 ? 3.940 0.637 -2.961 1.00 90.50 95 THR A N 1
ATOM 692 C CA . THR A 1 95 ? 3.923 0.868 -1.502 1.00 90.50 95 THR A CA 1
ATOM 693 C C . THR A 1 95 ? 2.743 1.750 -1.091 1.00 90.50 95 THR A C 1
ATOM 695 O O . THR A 1 95 ? 1.967 1.417 -0.199 1.00 90.50 95 THR A O 1
ATOM 698 N N . THR A 1 96 ? 2.537 2.846 -1.821 1.00 91.50 96 THR A N 1
ATOM 699 C CA . THR A 1 96 ? 1.455 3.809 -1.575 1.00 91.50 96 THR A CA 1
ATOM 700 C C . THR A 1 96 ? 0.081 3.217 -1.910 1.00 91.50 96 THR A C 1
ATOM 702 O O . THR A 1 96 ? -0.875 3.383 -1.150 1.00 91.50 96 THR A O 1
ATOM 705 N N . SER A 1 97 ? -0.021 2.488 -3.025 1.00 92.50 97 SER A N 1
ATOM 706 C CA . SER A 1 97 ? -1.270 1.878 -3.496 1.00 92.50 97 SER A CA 1
ATOM 707 C C . SER A 1 97 ? -1.795 0.825 -2.524 1.00 92.50 97 SER A C 1
ATOM 709 O O . SER A 1 97 ? -2.987 0.817 -2.220 1.00 92.50 97 SER A O 1
ATOM 711 N N . VAL A 1 98 ? -0.911 -0.032 -2.003 1.00 93.81 98 VAL A N 1
ATOM 712 C CA . VAL A 1 98 ? -1.269 -1.086 -1.042 1.00 93.81 98 VAL A CA 1
ATOM 713 C C . VAL A 1 98 ? -1.826 -0.482 0.245 1.00 93.81 98 VAL A C 1
ATOM 715 O O . VAL A 1 98 ? -2.858 -0.934 0.738 1.00 93.81 98 VAL A O 1
ATOM 718 N N . ILE A 1 99 ? -1.201 0.580 0.757 1.00 94.31 99 ILE A N 1
ATOM 719 C CA . ILE A 1 99 ? -1.648 1.248 1.985 1.00 94.31 99 ILE A CA 1
ATOM 720 C C . ILE A 1 99 ? -3.009 1.914 1.805 1.00 94.31 99 ILE A C 1
ATOM 722 O O . ILE A 1 99 ? -3.882 1.766 2.663 1.00 94.31 99 ILE A O 1
ATOM 726 N N . ILE A 1 100 ? -3.216 2.607 0.683 1.00 94.69 100 ILE A N 1
ATOM 727 C CA . ILE A 1 100 ? -4.503 3.242 0.378 1.00 94.69 100 ILE A CA 1
ATOM 728 C C . ILE A 1 100 ? -5.596 2.183 0.231 1.00 94.69 100 ILE A C 1
ATOM 730 O O . ILE A 1 100 ? -6.666 2.325 0.822 1.00 94.69 100 ILE A O 1
ATOM 734 N N . LEU A 1 101 ? -5.322 1.099 -0.500 1.00 95.00 101 LEU A N 1
ATOM 735 C CA . LEU A 1 101 ? -6.277 0.012 -0.694 1.00 95.00 101 LEU A CA 1
ATOM 736 C C . LEU A 1 101 ? -6.647 -0.656 0.637 1.00 95.00 101 LEU A C 1
ATOM 738 O O . LEU A 1 101 ? -7.829 -0.848 0.912 1.00 95.00 101 LEU A O 1
ATOM 742 N N . ALA A 1 102 ? -5.663 -0.963 1.484 1.00 94.19 102 ALA A N 1
ATOM 743 C CA . ALA A 1 102 ? -5.900 -1.552 2.799 1.00 94.19 102 ALA A CA 1
ATOM 744 C C . ALA A 1 102 ? -6.737 -0.625 3.698 1.00 94.19 102 ALA A C 1
ATOM 746 O O . ALA A 1 102 ? -7.707 -1.071 4.313 1.00 94.19 102 ALA A O 1
ATOM 747 N N . GLY A 1 103 ? -6.416 0.672 3.732 1.00 94.62 103 GLY A N 1
ATOM 748 C CA . GLY A 1 103 ? -7.181 1.664 4.491 1.00 94.62 103 GLY A CA 1
ATOM 749 C C . GLY A 1 103 ? -8.628 1.803 4.010 1.00 94.62 103 GLY A C 1
ATOM 750 O O . GLY A 1 103 ? -9.546 1.883 4.828 1.00 94.62 103 GLY A O 1
ATOM 751 N N . GLU A 1 104 ? -8.854 1.770 2.696 1.00 94.62 104 GLU A N 1
ATOM 752 C CA . GLU A 1 104 ? -10.196 1.880 2.119 1.00 94.62 104 GLU A CA 1
ATOM 753 C C . GLU A 1 104 ? -11.023 0.598 2.331 1.00 94.62 104 GLU A C 1
ATOM 755 O O . GLU A 1 104 ? -12.202 0.678 2.674 1.00 94.62 104 GLU A O 1
ATOM 760 N N . MET A 1 105 ? -10.413 -0.591 2.239 1.00 94.44 105 MET A N 1
ATOM 761 C CA . MET A 1 105 ? -11.075 -1.861 2.586 1.00 94.44 105 MET A CA 1
ATOM 762 C C . MET A 1 105 ? -11.537 -1.880 4.051 1.00 94.44 105 MET A C 1
ATOM 764 O O . MET A 1 105 ? -12.651 -2.322 4.353 1.00 94.44 105 MET A O 1
ATOM 768 N N . LEU A 1 106 ? -10.719 -1.346 4.967 1.00 93.25 106 LEU A N 1
ATOM 769 C CA . LEU A 1 106 ? -11.105 -1.170 6.368 1.00 93.25 106 LEU A CA 1
ATOM 770 C C . LEU A 1 106 ? -12.252 -0.158 6.510 1.00 93.25 106 LEU A C 1
ATOM 772 O O . LEU A 1 106 ? -13.205 -0.421 7.244 1.00 93.25 106 LEU A O 1
ATOM 776 N N . ALA A 1 107 ? -12.227 0.957 5.778 1.00 93.31 107 ALA A N 1
ATOM 777 C CA . ALA A 1 107 ? -13.302 1.949 5.806 1.00 93.31 107 ALA A CA 1
ATOM 778 C C . ALA A 1 107 ? -14.647 1.380 5.312 1.00 93.31 107 ALA A C 1
ATOM 780 O O . ALA A 1 107 ? -15.678 1.603 5.946 1.00 93.31 107 ALA A O 1
ATOM 781 N N . ILE A 1 108 ? -14.637 0.582 4.240 1.00 93.81 108 ILE A N 1
ATOM 782 C CA . ILE A 1 108 ? -15.832 -0.088 3.695 1.00 93.81 108 ILE A CA 1
ATOM 783 C C . ILE A 1 108 ? -16.391 -1.130 4.674 1.00 93.81 108 ILE A C 1
ATOM 785 O O . ILE A 1 108 ? -17.587 -1.422 4.655 1.00 93.81 108 ILE A O 1
ATOM 789 N N . SER A 1 109 ? -15.562 -1.673 5.569 1.00 92.50 109 SER A N 1
ATOM 790 C CA . SER A 1 109 ? -16.021 -2.642 6.568 1.00 92.50 109 SER A CA 1
ATOM 791 C C . SER A 1 109 ? -16.842 -2.027 7.714 1.00 92.50 109 SER A C 1
ATOM 793 O O . SER A 1 109 ? -17.664 -2.726 8.309 1.00 92.50 109 SER A O 1
ATOM 795 N N . VAL A 1 110 ? -16.711 -0.719 7.974 1.00 93.06 110 VAL A N 1
ATOM 796 C CA . VAL A 1 110 ? -17.452 0.013 9.023 1.00 93.06 110 VAL A CA 1
ATOM 797 C C . VAL A 1 110 ? -18.976 -0.170 8.935 1.00 93.06 110 VAL A C 1
ATOM 799 O O . VAL A 1 110 ? -19.557 -0.642 9.913 1.00 93.06 110 VAL A O 1
ATOM 802 N N . PRO A 1 111 ? -19.655 0.104 7.802 1.00 93.81 111 PRO A N 1
ATOM 803 C CA . PRO A 1 111 ? -21.108 -0.064 7.708 1.00 93.81 111 PRO A CA 1
ATOM 804 C C . PRO A 1 111 ? -21.572 -1.513 7.925 1.00 93.81 111 PRO A C 1
ATOM 806 O O . PRO A 1 111 ? -22.704 -1.745 8.351 1.00 93.81 111 PRO A O 1
ATOM 809 N N . PHE A 1 112 ? -20.728 -2.515 7.657 1.00 92.69 112 PHE A N 1
ATOM 810 C CA . PHE A 1 112 ? -21.060 -3.913 7.950 1.00 92.69 112 PHE A CA 1
ATOM 811 C C . PHE A 1 112 ? -20.979 -4.219 9.448 1.00 92.69 112 PHE A C 1
ATOM 813 O O . PHE A 1 112 ? -21.824 -4.952 9.970 1.00 92.69 112 PHE A O 1
ATOM 820 N N . LEU A 1 113 ? -20.014 -3.618 10.149 1.00 91.19 113 LEU A N 1
ATOM 821 C CA . LEU A 1 113 ? -19.907 -3.705 11.605 1.00 91.19 113 LEU A CA 1
ATOM 822 C C . LEU A 1 113 ? -21.074 -2.990 12.300 1.00 91.19 113 LEU A C 1
ATOM 824 O O . LEU A 1 113 ? -21.642 -3.538 13.244 1.00 91.19 113 LEU A O 1
ATOM 828 N N . GLU A 1 114 ? -21.512 -1.837 11.785 1.00 91.62 114 GLU A N 1
ATOM 829 C CA . GLU A 1 114 ? -22.695 -1.115 12.285 1.00 91.62 114 GLU A CA 1
ATOM 830 C C . GLU A 1 114 ? -23.983 -1.940 12.145 1.00 91.62 114 GLU A C 1
ATOM 832 O O . GLU A 1 114 ? -24.838 -1.941 13.034 1.00 91.62 114 GLU A O 1
ATOM 837 N N . ARG A 1 115 ? -24.093 -2.729 11.068 1.00 93.50 115 ARG A N 1
ATOM 838 C CA . ARG A 1 115 ? -25.180 -3.703 10.858 1.00 93.50 115 ARG A CA 1
ATOM 839 C C . ARG A 1 115 ? -25.053 -4.965 11.720 1.00 93.50 115 ARG A C 1
ATOM 841 O O . ARG A 1 115 ? -25.844 -5.890 11.551 1.00 93.50 115 ARG A O 1
ATOM 848 N N . LYS A 1 116 ? -24.088 -5.016 12.647 1.00 90.38 116 LYS A N 1
ATOM 849 C CA . LYS A 1 116 ? -23.815 -6.145 13.554 1.00 90.38 116 LYS A CA 1
ATOM 850 C C . LYS A 1 116 ? -23.484 -7.456 12.831 1.00 90.38 116 LYS A C 1
ATOM 852 O O . LYS A 1 116 ? -23.732 -8.539 13.360 1.00 90.38 116 LYS A O 1
ATOM 857 N N . ILE A 1 117 ? -22.900 -7.376 11.636 1.00 92.50 117 ILE A N 1
ATOM 858 C CA . ILE A 1 117 ? -22.384 -8.556 10.938 1.00 92.50 117 ILE A CA 1
ATOM 859 C C . ILE A 1 117 ? -21.104 -9.009 11.646 1.00 92.50 117 ILE A C 1
ATOM 861 O O . ILE A 1 117 ? -20.203 -8.211 11.903 1.00 92.50 117 ILE A O 1
ATOM 865 N N . HIS A 1 118 ? -21.007 -10.301 11.967 1.00 92.62 118 HIS A N 1
ATOM 866 C CA . HIS A 1 118 ? -19.832 -10.835 12.649 1.00 92.62 118 HIS A CA 1
ATOM 867 C C . HIS A 1 118 ? -18.576 -10.698 11.756 1.00 92.62 118 HIS A C 1
ATOM 869 O O . HIS A 1 118 ? -18.626 -11.133 10.601 1.00 92.62 118 HIS A O 1
ATOM 875 N N . PRO A 1 119 ? -17.429 -10.191 12.260 1.00 91.81 119 PRO A N 1
ATOM 876 C CA . PRO A 1 119 ? -16.231 -9.924 11.449 1.00 91.81 119 PRO A CA 1
ATOM 877 C C . PRO A 1 119 ? -15.734 -11.120 10.628 1.00 91.81 119 PRO A C 1
ATOM 879 O O . PRO A 1 119 ? -15.249 -10.956 9.515 1.00 91.81 119 PRO A O 1
ATOM 882 N N . VAL A 1 120 ? -15.910 -12.340 11.143 1.00 94.31 120 VAL A N 1
ATOM 883 C CA . VAL A 1 120 ? -15.557 -13.587 10.435 1.00 94.31 120 VAL A CA 1
ATOM 884 C C . VAL A 1 120 ? -16.290 -13.724 9.096 1.00 94.31 120 VAL A C 1
ATOM 886 O O . VAL A 1 120 ? -15.717 -14.233 8.138 1.00 94.31 120 VAL A O 1
ATOM 889 N N . VAL A 1 121 ? -17.539 -13.262 9.003 1.00 95.38 121 VAL A N 1
ATOM 890 C CA . VAL A 1 121 ? -18.311 -13.306 7.752 1.00 95.38 121 VAL A CA 1
ATOM 891 C C . VAL A 1 121 ? -17.736 -12.316 6.738 1.00 95.38 121 VAL A C 1
ATOM 893 O O . VAL A 1 121 ? -17.572 -12.666 5.573 1.00 95.38 121 VAL A O 1
ATOM 896 N N . ILE A 1 122 ? -17.360 -11.117 7.194 1.00 93.56 122 ILE A N 1
ATOM 897 C CA . ILE A 1 122 ? -16.729 -10.084 6.358 1.00 93.56 122 ILE A CA 1
ATOM 898 C C . ILE A 1 122 ? -15.381 -10.590 5.827 1.00 93.56 122 ILE A C 1
ATOM 900 O O . ILE A 1 122 ? -15.126 -10.518 4.629 1.00 93.56 122 ILE A O 1
ATOM 904 N N . LEU A 1 123 ? -14.558 -11.185 6.698 1.00 93.50 123 LEU A N 1
ATOM 905 C CA . LEU A 1 123 ? -13.260 -11.757 6.329 1.00 93.50 123 LEU A CA 1
ATOM 906 C C . LEU A 1 123 ? -13.388 -12.857 5.271 1.00 93.50 123 LEU A C 1
ATOM 908 O O . LEU A 1 123 ? -12.648 -12.840 4.293 1.00 93.50 123 LEU A O 1
ATOM 912 N N . ARG A 1 124 ? -14.352 -13.775 5.423 1.00 95.56 124 ARG A N 1
ATOM 913 C CA . ARG A 1 124 ? -14.625 -14.806 4.404 1.00 95.56 124 ARG A CA 1
ATOM 914 C C . ARG A 1 124 ? -15.032 -14.192 3.064 1.00 95.56 124 ARG A C 1
ATOM 916 O O . ARG A 1 124 ? -14.609 -14.679 2.021 1.00 95.56 124 ARG A O 1
ATOM 923 N N . GLY A 1 125 ? -15.829 -13.122 3.091 1.00 95.12 125 GLY A N 1
ATOM 924 C CA . GLY A 1 125 ? -16.196 -12.372 1.889 1.00 95.12 125 GLY A CA 1
ATOM 925 C C . GLY A 1 125 ? -14.980 -11.760 1.190 1.00 95.12 125 GLY A C 1
ATOM 926 O O . GLY A 1 125 ? -14.824 -11.927 -0.015 1.00 95.12 125 GLY A O 1
ATOM 927 N N . PHE A 1 126 ? -14.086 -11.116 1.946 1.00 95.31 126 PHE A N 1
ATOM 928 C CA . PHE A 1 126 ? -12.857 -10.529 1.402 1.00 95.31 126 PHE A CA 1
ATOM 929 C C . PHE A 1 126 ? -11.869 -11.573 0.874 1.00 95.31 126 PHE A C 1
ATOM 931 O O . PHE A 1 126 ? -11.275 -11.350 -0.174 1.00 95.31 126 PHE A O 1
ATOM 938 N N . GLN A 1 127 ? -11.724 -12.721 1.540 1.00 95.38 127 GLN A N 1
ATOM 939 C CA . GLN A 1 127 ? -10.878 -13.816 1.052 1.00 95.38 127 GLN A CA 1
ATOM 940 C C . GLN A 1 127 ? -11.359 -14.338 -0.303 1.00 95.38 127 GLN A C 1
ATOM 942 O O . GLN A 1 127 ? -10.568 -14.448 -1.234 1.00 95.38 127 GLN A O 1
ATOM 947 N N . ARG A 1 128 ? -12.668 -14.567 -0.442 1.00 96.12 128 ARG A N 1
ATOM 948 C CA . ARG A 1 128 ? -13.246 -15.003 -1.715 1.00 96.12 128 ARG A CA 1
ATOM 949 C C . ARG A 1 128 ? -13.109 -13.941 -2.808 1.00 96.12 128 ARG A C 1
ATOM 951 O O . ARG A 1 128 ? -12.729 -14.260 -3.926 1.00 96.12 128 ARG A O 1
ATOM 958 N N . ALA A 1 129 ? -13.349 -12.673 -2.472 1.00 95.75 129 ALA A N 1
ATOM 959 C CA . ALA A 1 129 ? -13.161 -11.570 -3.412 1.00 95.75 129 ALA A CA 1
ATOM 960 C C . ALA A 1 129 ? -11.701 -11.444 -3.885 1.00 95.75 129 ALA A C 1
ATOM 962 O O . ALA A 1 129 ? -11.459 -11.087 -5.035 1.00 95.75 129 ALA A O 1
ATOM 963 N N . LEU A 1 130 ? -10.729 -11.752 -3.020 1.00 95.19 130 LEU A N 1
ATOM 964 C CA . LEU A 1 130 ? -9.310 -11.771 -3.370 1.00 95.19 130 LEU A CA 1
ATOM 965 C C . LEU A 1 130 ? -8.987 -12.896 -4.362 1.00 95.19 130 LEU A C 1
ATOM 967 O O . LEU A 1 130 ? -8.271 -12.648 -5.331 1.00 95.19 130 LEU A O 1
ATOM 971 N N . GLU A 1 131 ? -9.523 -14.101 -4.156 1.00 96.00 131 GLU A N 1
ATOM 972 C CA . GLU A 1 131 ? -9.372 -15.222 -5.097 1.00 96.00 131 GLU A CA 1
ATOM 973 C C . GLU A 1 131 ? -9.944 -14.866 -6.478 1.00 96.00 131 GLU A C 1
ATOM 975 O O . GLU A 1 131 ? -9.251 -14.991 -7.491 1.00 96.00 131 GLU A O 1
ATOM 980 N N . ASP A 1 132 ? -11.167 -14.330 -6.513 1.00 96.50 132 ASP A N 1
ATOM 981 C CA . ASP A 1 132 ? -11.830 -13.914 -7.752 1.00 96.50 132 ASP A CA 1
ATOM 982 C C . ASP A 1 132 ? -11.048 -12.790 -8.461 1.00 96.50 132 ASP A C 1
ATOM 984 O O . ASP A 1 132 ? -10.844 -12.827 -9.679 1.00 96.50 132 ASP A O 1
ATOM 988 N N . ALA A 1 133 ? -10.537 -11.811 -7.705 1.00 95.38 133 ALA A N 1
ATOM 989 C CA . ALA A 1 133 ? -9.729 -10.723 -8.249 1.00 95.38 133 ALA A CA 1
ATOM 990 C C . ALA A 1 133 ? -8.443 -11.233 -8.917 1.00 95.38 133 ALA A C 1
ATOM 992 O O . ALA A 1 133 ? -8.084 -10.753 -9.991 1.00 95.38 133 ALA A O 1
ATOM 993 N N . GLN A 1 134 ? -7.767 -12.233 -8.340 1.00 95.25 134 GLN A N 1
ATOM 994 C CA . GLN A 1 134 ? -6.566 -12.817 -8.949 1.00 95.25 134 GLN A CA 1
ATOM 995 C C . GLN A 1 134 ? -6.862 -13.505 -10.284 1.00 95.25 134 GLN A C 1
ATOM 997 O O . GLN A 1 134 ? -6.069 -13.390 -11.222 1.00 95.25 134 GLN A O 1
ATOM 1002 N N . VAL A 1 135 ? -7.997 -14.200 -10.391 1.00 96.50 135 VAL A N 1
ATOM 1003 C CA . VAL A 1 135 ? -8.423 -14.834 -11.648 1.00 96.50 135 VAL A CA 1
ATOM 1004 C C . VAL A 1 135 ? -8.662 -13.774 -12.722 1.00 96.50 135 VAL A C 1
ATOM 1006 O O . VAL A 1 135 ? -8.158 -13.901 -13.840 1.00 96.50 135 VAL A O 1
ATOM 1009 N N . ILE A 1 136 ? -9.358 -12.690 -12.371 1.00 96.00 136 ILE A N 1
ATOM 1010 C CA . ILE A 1 136 ? -9.625 -11.581 -13.294 1.00 96.00 136 ILE A CA 1
ATOM 1011 C C . ILE A 1 136 ? -8.316 -10.915 -13.731 1.00 96.00 136 ILE A C 1
ATOM 1013 O O . ILE A 1 136 ? -8.109 -10.728 -14.930 1.00 96.00 136 ILE A O 1
ATOM 1017 N N . LEU A 1 137 ? -7.401 -10.627 -12.799 1.00 94.06 137 LEU A N 1
ATOM 1018 C CA . LEU A 1 137 ? -6.102 -10.018 -13.108 1.00 94.06 137 LEU A CA 1
ATOM 1019 C C . LEU A 1 137 ? -5.284 -10.858 -14.097 1.00 94.06 137 LEU A C 1
ATOM 1021 O O . LEU A 1 137 ? -4.664 -10.303 -15.000 1.00 94.06 137 LEU A O 1
ATOM 1025 N N . ARG A 1 138 ? -5.323 -12.192 -13.982 1.00 93.75 138 ARG A N 1
ATOM 1026 C CA . ARG A 1 138 ? -4.671 -13.090 -14.951 1.00 93.75 138 ARG A CA 1
ATOM 1027 C C . ARG A 1 138 ? -5.351 -13.067 -16.318 1.00 93.75 138 ARG A C 1
ATOM 1029 O O . ARG A 1 138 ? -4.661 -13.152 -17.325 1.00 93.75 138 ARG A O 1
ATOM 1036 N N . SER A 1 139 ? -6.678 -12.940 -16.364 1.00 95.06 139 SER A N 1
ATOM 1037 C CA . SER A 1 139 ? -7.431 -12.911 -17.626 1.00 95.06 139 SER A CA 1
ATOM 1038 C C . SER A 1 139 ? -7.191 -11.645 -18.457 1.00 95.06 139 SER A C 1
ATOM 1040 O O . SER A 1 139 ? -7.247 -11.703 -19.682 1.00 95.06 139 SER A O 1
ATOM 1042 N N . ILE A 1 140 ? -6.898 -10.517 -17.802 1.00 95.38 140 ILE A N 1
ATOM 1043 C CA . ILE A 1 140 ? -6.609 -9.234 -18.465 1.00 95.38 140 ILE A CA 1
ATOM 1044 C C . ILE A 1 140 ? -5.110 -9.011 -18.709 1.00 95.38 140 ILE A C 1
ATOM 1046 O O . ILE A 1 140 ? -4.731 -8.005 -19.310 1.00 95.38 140 ILE A O 1
ATOM 1050 N N . ALA A 1 141 ? -4.251 -9.904 -18.208 1.00 92.38 141 ALA A N 1
ATOM 1051 C CA . ALA A 1 141 ? -2.808 -9.759 -18.313 1.00 92.38 141 ALA A CA 1
ATOM 1052 C C . ALA A 1 141 ? -2.354 -9.909 -19.770 1.00 92.38 141 ALA A C 1
ATOM 1054 O O . ALA A 1 141 ? -2.697 -10.873 -20.454 1.00 92.38 141 ALA A O 1
ATOM 1055 N N . VAL A 1 142 ? -1.535 -8.965 -20.231 1.00 90.94 142 VAL A N 1
ATOM 1056 C CA . VAL A 1 142 ? -0.910 -9.022 -21.554 1.00 90.94 142 VAL A CA 1
ATOM 1057 C C . VAL A 1 142 ? 0.485 -9.632 -21.398 1.00 90.94 142 VAL A C 1
ATOM 1059 O O . VAL A 1 142 ? 1.280 -9.097 -20.621 1.00 90.94 142 VAL A O 1
ATOM 1062 N N . PRO A 1 143 ? 0.807 -10.742 -22.089 1.00 88.50 143 PRO A N 1
ATOM 1063 C CA . PRO A 1 143 ? 2.136 -11.335 -22.014 1.00 88.50 143 PRO A CA 1
ATOM 1064 C C . PRO A 1 143 ? 3.172 -10.397 -22.644 1.00 88.50 143 PRO A C 1
ATOM 1066 O O . PRO A 1 143 ? 2.937 -9.826 -23.709 1.00 88.50 143 PRO A O 1
ATOM 1069 N N . VAL A 1 144 ? 4.326 -10.260 -21.990 1.00 87.19 144 VAL A N 1
ATOM 1070 C CA . VAL A 1 144 ? 5.452 -9.439 -22.460 1.00 87.19 144 VAL A CA 1
ATOM 1071 C C . VAL A 1 144 ? 6.670 -10.330 -22.673 1.00 87.19 144 VAL A C 1
ATOM 1073 O O . VAL A 1 144 ? 6.934 -11.222 -21.866 1.00 87.19 144 VAL A O 1
ATOM 1076 N N . ASP A 1 145 ? 7.414 -10.091 -23.754 1.00 87.19 145 ASP A N 1
ATOM 1077 C CA . ASP A 1 145 ? 8.653 -10.813 -24.032 1.00 87.19 145 ASP A CA 1
ATOM 1078 C C . ASP A 1 145 ? 9.824 -10.178 -23.272 1.00 87.19 145 ASP A C 1
ATOM 1080 O O . ASP A 1 145 ? 10.207 -9.032 -23.510 1.00 87.19 145 ASP A O 1
ATOM 1084 N N . THR A 1 146 ? 10.421 -10.946 -22.364 1.00 82.75 146 THR A N 1
ATOM 1085 C CA . THR A 1 146 ? 11.541 -10.508 -21.519 1.00 82.75 146 THR A CA 1
ATOM 1086 C C . THR A 1 146 ? 12.869 -10.423 -22.271 1.00 82.75 146 THR A C 1
ATOM 1088 O O . THR A 1 146 ? 13.815 -9.808 -21.773 1.00 82.75 146 THR A O 1
ATOM 1091 N N . ASN A 1 147 ? 12.960 -10.999 -23.475 1.00 83.38 147 ASN A N 1
ATOM 1092 C CA . ASN A 1 147 ? 14.163 -10.933 -24.305 1.00 83.38 147 ASN A CA 1
ATOM 1093 C C . ASN A 1 147 ? 14.206 -9.674 -25.175 1.00 83.38 147 ASN A C 1
ATOM 1095 O O . ASN A 1 147 ? 15.281 -9.262 -25.621 1.00 83.38 147 ASN A O 1
ATOM 1099 N N . ASN A 1 148 ? 13.056 -9.040 -25.412 1.00 87.94 148 ASN A N 1
ATOM 1100 C CA . ASN A 1 148 ? 12.987 -7.843 -26.228 1.00 87.94 148 ASN A CA 1
ATOM 1101 C C . ASN A 1 148 ? 13.399 -6.607 -25.416 1.00 87.94 148 ASN A C 1
ATOM 1103 O O . ASN A 1 148 ? 12.667 -6.107 -24.558 1.00 87.94 148 ASN A O 1
ATOM 1107 N N . ARG A 1 149 ? 14.581 -6.071 -25.738 1.00 85.50 149 ARG A N 1
ATOM 1108 C CA . ARG A 1 149 ? 15.142 -4.889 -25.076 1.00 85.50 149 ARG A CA 1
ATOM 1109 C C . ARG A 1 149 ? 14.228 -3.665 -25.177 1.00 85.50 149 ARG A C 1
ATOM 1111 O O . ARG A 1 149 ? 14.142 -2.913 -24.211 1.00 85.50 149 ARG A O 1
ATOM 1118 N N . GLU A 1 150 ? 13.550 -3.451 -26.302 1.00 86.75 150 GLU A N 1
ATOM 1119 C CA . GLU A 1 150 ? 12.685 -2.278 -26.487 1.00 86.75 150 GLU A CA 1
ATOM 1120 C C . GLU A 1 150 ? 11.443 -2.344 -25.593 1.00 86.75 150 GLU A C 1
ATOM 1122 O O . GLU A 1 150 ? 11.097 -1.354 -24.945 1.00 86.75 150 GLU A O 1
ATOM 1127 N N . GLN A 1 151 ? 10.824 -3.525 -25.483 1.00 85.56 151 GLN A N 1
ATOM 1128 C CA . GLN A 1 151 ? 9.681 -3.743 -24.590 1.00 85.56 151 GLN A CA 1
ATOM 1129 C C . GLN A 1 151 ? 10.086 -3.567 -23.122 1.00 85.56 151 GLN A C 1
ATOM 1131 O O . GLN A 1 151 ? 9.411 -2.857 -22.378 1.00 85.56 151 GLN A O 1
ATOM 1136 N N . MET A 1 152 ? 11.234 -4.123 -22.722 1.00 87.00 152 MET A N 1
ATOM 1137 C CA . MET A 1 152 ? 11.761 -3.972 -21.362 1.00 87.00 152 MET A CA 1
ATOM 1138 C C . MET A 1 152 ? 12.100 -2.517 -21.018 1.00 87.00 152 MET A C 1
ATOM 1140 O O . MET A 1 152 ? 11.801 -2.061 -19.915 1.00 87.00 152 MET A O 1
ATOM 1144 N N . LEU A 1 153 ? 12.667 -1.751 -21.956 1.00 86.69 153 LEU A N 1
ATOM 1145 C CA . LEU A 1 153 ? 12.881 -0.314 -21.760 1.00 86.69 153 LEU A CA 1
ATOM 1146 C C . LEU A 1 153 ? 11.553 0.434 -21.602 1.00 86.69 153 LEU A C 1
ATOM 1148 O O . LEU A 1 153 ? 11.458 1.308 -20.745 1.00 86.69 153 LEU A O 1
ATOM 1152 N N . GLY A 1 154 ? 10.527 0.081 -22.381 1.00 86.56 154 GLY A N 1
ATOM 1153 C CA . GLY A 1 154 ? 9.179 0.630 -22.227 1.00 86.56 154 GLY A CA 1
ATOM 1154 C C . GLY A 1 154 ? 8.591 0.378 -20.833 1.00 86.56 154 GLY A C 1
ATOM 1155 O O . GLY A 1 154 ? 8.060 1.302 -20.215 1.00 86.56 154 GLY A O 1
ATOM 1156 N N . LEU A 1 155 ? 8.759 -0.837 -20.302 1.00 87.56 155 LEU A N 1
ATOM 1157 C CA . LEU A 1 155 ? 8.315 -1.196 -18.951 1.00 87.56 155 LEU A CA 1
ATOM 1158 C C . LEU A 1 155 ? 9.033 -0.384 -17.867 1.00 87.56 155 LEU A C 1
ATOM 1160 O O . LEU A 1 155 ? 8.384 0.211 -17.007 1.00 87.56 155 LEU A O 1
ATOM 1164 N N . ILE A 1 156 ? 10.364 -0.305 -17.928 1.00 86.81 156 ILE A N 1
ATOM 1165 C CA . ILE A 1 156 ? 11.157 0.429 -16.931 1.00 86.81 156 ILE A CA 1
ATOM 1166 C C . ILE A 1 156 ? 10.827 1.930 -16.981 1.00 86.81 156 ILE A C 1
ATOM 1168 O O . ILE A 1 156 ? 10.660 2.562 -15.936 1.00 86.81 156 ILE A O 1
ATOM 1172 N N . LYS A 1 157 ? 10.635 2.494 -18.183 1.00 85.69 157 LYS A N 1
ATOM 1173 C CA . LYS A 1 157 ? 10.202 3.891 -18.358 1.00 85.69 157 LYS A CA 1
ATOM 1174 C C . LYS A 1 157 ? 8.873 4.173 -17.665 1.00 85.69 157 LYS A C 1
ATOM 1176 O O . LYS A 1 157 ? 8.727 5.242 -17.068 1.00 85.69 157 LYS A O 1
ATOM 1181 N N . SER A 1 158 ? 7.929 3.233 -17.737 1.00 85.12 158 SER A N 1
ATOM 1182 C CA . SER A 1 158 ? 6.627 3.353 -17.074 1.00 85.12 158 SER A CA 1
ATOM 1183 C C . SER A 1 158 ? 6.765 3.415 -15.551 1.00 85.12 158 SER A C 1
ATOM 1185 O O . SER A 1 158 ? 6.076 4.208 -14.916 1.00 85.12 158 SER A O 1
ATOM 1187 N N . ALA A 1 159 ? 7.673 2.628 -14.967 1.00 82.69 159 ALA A N 1
ATOM 1188 C CA . ALA A 1 159 ? 7.890 2.592 -13.519 1.00 82.69 159 ALA A CA 1
ATOM 1189 C C . ALA A 1 159 ? 8.630 3.837 -12.985 1.00 82.69 159 ALA A C 1
ATOM 1191 O O . ALA A 1 159 ? 8.339 4.328 -11.897 1.00 82.69 159 ALA A O 1
ATOM 1192 N N . ILE A 1 160 ? 9.577 4.391 -13.751 1.00 80.94 160 ILE A N 1
ATOM 1193 C CA . ILE A 1 160 ? 10.394 5.542 -13.316 1.00 80.94 160 ILE A CA 1
ATOM 1194 C C . ILE A 1 160 ? 9.655 6.884 -13.482 1.00 80.94 160 ILE A C 1
ATOM 1196 O O . ILE A 1 160 ? 9.975 7.863 -12.800 1.00 80.94 160 ILE A O 1
ATOM 1200 N N . GLY A 1 161 ? 8.652 6.947 -14.363 1.00 71.69 161 GLY A N 1
ATOM 1201 C CA . GLY A 1 161 ? 8.019 8.197 -14.799 1.00 71.69 161 GLY A CA 1
ATOM 1202 C C . GLY A 1 161 ? 7.400 9.064 -13.694 1.00 71.69 161 GLY A C 1
ATOM 1203 O O . GLY A 1 161 ? 7.325 10.280 -13.856 1.00 71.69 161 GLY A O 1
ATOM 1204 N N . THR A 1 162 ? 6.993 8.481 -12.565 1.00 72.81 162 THR A N 1
ATOM 1205 C CA . THR A 1 162 ? 6.334 9.189 -11.448 1.00 72.81 162 THR A CA 1
ATOM 1206 C C . THR A 1 162 ? 7.306 9.733 -10.392 1.00 72.81 162 THR A C 1
ATOM 1208 O O . THR A 1 162 ? 6.875 10.372 -9.430 1.00 72.81 162 THR A O 1
ATOM 1211 N N . LYS A 1 163 ? 8.618 9.511 -10.551 1.00 74.44 163 LYS A N 1
ATOM 1212 C CA . LYS A 1 163 ? 9.655 9.964 -9.608 1.00 74.44 163 LYS A CA 1
ATOM 1213 C C . LYS A 1 163 ? 10.421 11.177 -10.155 1.00 74.44 163 LYS A C 1
ATOM 1215 O O . LYS A 1 163 ? 10.435 11.456 -11.355 1.00 74.44 163 LYS A O 1
ATOM 1220 N N . PHE A 1 164 ? 11.120 11.894 -9.268 1.00 71.00 164 PHE A N 1
ATOM 1221 C CA . PHE A 1 164 ? 11.946 13.070 -9.613 1.00 71.00 164 PHE A CA 1
ATOM 1222 C C . PHE A 1 164 ? 13.013 12.777 -10.690 1.00 71.00 164 PHE A C 1
ATOM 1224 O O . PHE A 1 164 ? 13.449 13.662 -11.426 1.00 71.00 164 PHE A O 1
ATOM 1231 N N . VAL A 1 165 ? 13.390 11.505 -10.821 1.00 75.69 165 VAL A N 1
ATOM 1232 C CA . VAL A 1 165 ? 14.379 10.977 -11.770 1.00 75.69 165 VAL A CA 1
ATOM 1233 C C . VAL A 1 165 ? 13.887 10.995 -13.231 1.00 75.69 165 VAL A C 1
ATOM 1235 O O . VAL A 1 165 ? 14.678 10.786 -14.149 1.00 75.69 165 VAL A O 1
ATOM 1238 N N . SER A 1 166 ? 12.618 11.335 -13.485 1.00 70.56 166 SER A N 1
ATOM 1239 C CA . SER A 1 166 ? 12.028 11.418 -14.833 1.00 70.56 166 SER A CA 1
ATOM 1240 C C . SER A 1 166 ? 12.798 12.306 -15.826 1.00 70.56 166 SER A C 1
ATOM 1242 O O . SER A 1 166 ? 12.720 12.074 -17.029 1.00 70.56 166 SER A O 1
ATOM 1244 N N . ARG A 1 167 ? 13.607 13.269 -15.357 1.00 76.12 167 ARG A N 1
ATOM 1245 C CA . ARG A 1 167 ? 14.475 14.105 -16.215 1.00 76.12 167 ARG A CA 1
ATOM 1246 C C . ARG A 1 167 ? 15.577 13.325 -16.939 1.00 76.12 167 ARG A C 1
ATOM 1248 O O . ARG A 1 167 ? 15.999 13.741 -18.010 1.00 76.12 167 ARG A O 1
ATOM 1255 N N . TRP A 1 168 ? 16.031 12.210 -16.370 1.00 82.94 168 TRP A N 1
ATOM 1256 C CA . TRP A 1 168 ? 17.127 11.384 -16.897 1.00 82.94 168 TRP A CA 1
ATOM 1257 C C . TRP A 1 168 ? 16.647 9.975 -17.259 1.00 82.94 168 TRP A C 1
ATOM 1259 O O . TRP A 1 168 ? 17.405 9.008 -17.162 1.00 82.94 168 TRP A O 1
ATOM 1269 N N . ASN A 1 169 ? 15.373 9.852 -17.647 1.00 79.75 169 ASN A N 1
ATOM 1270 C CA . ASN A 1 169 ? 14.689 8.566 -17.773 1.00 79.75 169 ASN A CA 1
ATOM 1271 C C . ASN A 1 169 ? 15.419 7.596 -18.720 1.00 79.75 169 ASN A C 1
ATOM 1273 O O . ASN A 1 169 ? 15.621 6.438 -18.372 1.00 79.75 169 ASN A O 1
ATOM 1277 N N . ASP A 1 170 ? 15.902 8.072 -19.872 1.00 83.19 170 ASP A N 1
ATOM 1278 C CA . ASP A 1 170 ? 16.591 7.222 -20.855 1.00 83.19 170 ASP A CA 1
ATOM 1279 C C . ASP A 1 170 ? 17.904 6.628 -20.325 1.00 83.19 170 ASP A C 1
ATOM 1281 O O . ASP A 1 170 ? 18.159 5.433 -20.495 1.00 83.19 170 ASP A O 1
ATOM 1285 N N . LEU A 1 171 ? 18.712 7.437 -19.631 1.00 86.50 171 LEU A N 1
ATOM 1286 C CA . LEU A 1 171 ? 19.963 6.983 -19.020 1.00 86.50 171 LEU A CA 1
ATOM 1287 C C . LEU A 1 171 ? 19.684 5.950 -17.921 1.00 86.50 171 LEU A C 1
ATOM 1289 O O . LEU A 1 171 ? 20.315 4.895 -17.878 1.00 86.50 171 LEU A O 1
ATOM 1293 N N . MET A 1 172 ? 18.709 6.238 -17.059 1.00 85.94 172 MET A N 1
ATOM 1294 C CA . MET A 1 172 ? 18.367 5.390 -15.916 1.00 85.94 172 MET A CA 1
ATOM 1295 C C . MET A 1 172 ? 17.770 4.055 -16.354 1.00 85.94 172 MET A C 1
ATOM 1297 O O . MET A 1 172 ? 18.150 3.016 -15.820 1.00 85.94 172 MET A O 1
ATOM 1301 N N . CYS A 1 173 ? 16.917 4.056 -17.380 1.00 85.94 173 CYS A N 1
ATOM 1302 C CA . CYS A 1 173 ? 16.383 2.828 -17.964 1.00 85.94 173 CYS A CA 1
ATOM 1303 C C . CYS A 1 173 ? 17.487 1.951 -18.564 1.00 85.94 173 CYS A C 1
ATOM 1305 O O . CYS A 1 173 ? 17.482 0.735 -18.372 1.00 85.94 173 CYS A O 1
ATOM 1307 N N . GLY A 1 174 ? 18.452 2.558 -19.265 1.00 86.75 174 GLY A N 1
ATOM 1308 C CA . GLY A 1 174 ? 19.590 1.838 -19.834 1.00 86.75 174 GLY A CA 1
ATOM 1309 C C . GLY A 1 174 ? 20.469 1.186 -18.765 1.00 86.75 174 GLY A C 1
ATOM 1310 O O . GLY A 1 174 ? 20.834 0.014 -18.902 1.00 86.75 174 GLY A O 1
ATOM 1311 N N . LEU A 1 175 ? 20.768 1.919 -17.689 1.00 89.38 175 LEU A N 1
ATOM 1312 C CA . LEU A 1 175 ? 21.545 1.413 -16.555 1.00 89.38 175 LEU A CA 1
ATOM 1313 C C . LEU A 1 175 ? 20.803 0.298 -15.810 1.00 89.38 175 LEU A C 1
ATOM 1315 O O . LEU A 1 175 ? 21.388 -0.758 -15.576 1.00 89.38 175 LEU A O 1
ATOM 1319 N N . ALA A 1 176 ? 19.518 0.496 -15.501 1.00 89.44 176 ALA A N 1
ATOM 1320 C CA . ALA A 1 176 ? 18.696 -0.487 -14.799 1.00 89.44 176 ALA A CA 1
ATOM 1321 C C . ALA A 1 176 ? 18.609 -1.809 -15.574 1.00 89.44 176 ALA A C 1
ATOM 1323 O O . ALA A 1 176 ? 18.855 -2.873 -15.012 1.00 89.44 176 ALA A O 1
ATOM 1324 N N . LEU A 1 177 ? 18.340 -1.750 -16.882 1.00 88.62 177 LEU A N 1
ATOM 1325 C CA . LEU A 1 177 ? 18.248 -2.947 -17.716 1.00 88.62 177 LEU A CA 1
ATOM 1326 C C . LEU A 1 177 ? 19.593 -3.687 -17.786 1.00 88.62 177 LEU A C 1
ATOM 1328 O O . LEU A 1 177 ? 19.631 -4.908 -17.650 1.00 88.62 177 LEU A O 1
ATOM 1332 N N . THR A 1 178 ? 20.699 -2.954 -17.937 1.00 89.19 178 THR A N 1
ATOM 1333 C CA . THR A 1 178 ? 22.048 -3.546 -17.968 1.00 89.19 178 THR A CA 1
ATOM 1334 C C . THR A 1 178 ? 22.399 -4.208 -16.632 1.00 89.19 178 THR A C 1
ATOM 1336 O O . THR A 1 178 ? 22.921 -5.323 -16.616 1.00 89.19 178 THR A O 1
ATOM 1339 N N . ALA A 1 179 ? 22.065 -3.568 -15.508 1.00 90.19 179 ALA A N 1
ATOM 1340 C CA . ALA A 1 179 ? 22.275 -4.126 -14.176 1.00 90.19 179 ALA A CA 1
ATOM 1341 C C . ALA A 1 179 ? 21.467 -5.417 -13.969 1.00 90.19 179 ALA A C 1
ATOM 1343 O O . ALA A 1 179 ? 22.035 -6.428 -13.559 1.00 90.19 179 ALA A O 1
ATOM 1344 N N . VAL A 1 180 ? 20.178 -5.424 -14.334 1.00 89.38 180 VAL A N 1
ATOM 1345 C CA . VAL A 1 180 ? 19.328 -6.623 -14.244 1.00 89.38 180 VAL A CA 1
ATOM 1346 C C . VAL A 1 180 ? 19.897 -7.754 -15.102 1.00 89.38 180 VAL A C 1
ATOM 1348 O O . VAL A 1 180 ? 20.073 -8.858 -14.603 1.00 89.38 180 VAL A O 1
ATOM 1351 N N . GLN A 1 181 ? 20.280 -7.488 -16.355 1.00 86.88 181 GLN A N 1
ATOM 1352 C CA . GLN A 1 181 ? 20.890 -8.502 -17.228 1.00 86.88 181 GLN A CA 1
ATOM 1353 C C . GLN A 1 181 ? 22.218 -9.056 -16.694 1.00 86.88 181 GLN A C 1
ATOM 1355 O O . GLN A 1 181 ? 22.553 -10.200 -16.981 1.00 86.88 181 GLN A O 1
ATOM 1360 N N . THR A 1 182 ? 22.961 -8.265 -15.919 1.00 89.12 182 THR A N 1
ATOM 1361 C CA . THR A 1 182 ? 24.232 -8.690 -15.314 1.00 89.12 182 THR A CA 1
ATOM 1362 C C . THR A 1 182 ? 24.010 -9.604 -14.106 1.00 89.12 182 THR A C 1
ATOM 1364 O O . THR A 1 182 ? 24.787 -10.529 -13.881 1.00 89.12 182 THR A O 1
ATOM 1367 N N . VAL A 1 183 ? 22.958 -9.355 -13.319 1.00 90.19 183 VAL A N 1
ATOM 1368 C CA . VAL A 1 183 ? 22.652 -10.119 -12.096 1.00 90.19 183 VAL A CA 1
ATOM 1369 C C . VAL A 1 183 ? 21.827 -11.375 -12.391 1.00 90.19 183 VAL A C 1
ATOM 1371 O O . VAL A 1 183 ? 21.951 -12.373 -11.678 1.00 90.19 183 VAL A O 1
ATOM 1374 N N . VAL A 1 184 ? 20.995 -11.357 -13.437 1.00 84.75 184 VAL A N 1
ATOM 1375 C CA . VAL A 1 184 ? 20.165 -12.503 -13.829 1.00 84.75 184 VAL A CA 1
ATOM 1376 C C . VAL A 1 184 ? 21.057 -13.666 -14.271 1.00 84.75 184 VAL A C 1
ATOM 1378 O O . VAL A 1 184 ? 21.557 -13.708 -15.393 1.00 84.75 184 VAL A O 1
ATOM 1381 N N . ARG A 1 185 ? 21.215 -14.659 -13.392 1.00 74.69 185 ARG A N 1
ATOM 1382 C CA . ARG A 1 185 ? 21.711 -15.986 -13.767 1.00 74.69 185 ARG A CA 1
ATOM 1383 C C . ARG A 1 185 ? 20.581 -16.770 -14.415 1.00 74.69 185 ARG A C 1
ATOM 1385 O O . ARG A 1 185 ? 19.517 -16.936 -13.820 1.00 74.69 185 ARG A O 1
ATOM 1392 N N . ARG A 1 186 ? 20.811 -17.280 -15.625 1.00 63.16 186 ARG A N 1
ATOM 1393 C CA . ARG A 1 186 ? 19.895 -18.250 -16.230 1.00 63.16 186 ARG A CA 1
ATOM 1394 C C . ARG A 1 186 ? 19.998 -19.542 -15.430 1.00 63.16 186 ARG A C 1
ATOM 1396 O O . ARG A 1 186 ? 21.091 -20.009 -15.137 1.00 63.16 186 ARG A O 1
ATOM 1403 N N . THR A 1 187 ? 18.857 -20.128 -15.093 1.00 53.06 187 THR A N 1
ATOM 1404 C CA . THR A 1 187 ? 18.734 -21.316 -14.232 1.00 53.06 187 THR A CA 1
ATOM 1405 C C . THR A 1 187 ? 19.588 -22.510 -14.693 1.00 53.06 187 THR A C 1
ATOM 1407 O O . THR A 1 187 ? 19.952 -23.340 -13.871 1.00 53.06 187 THR A O 1
ATOM 1410 N N . GLN A 1 188 ? 20.005 -22.554 -15.964 1.00 50.56 188 GLN A N 1
ATOM 1411 C CA . GLN A 1 188 ? 20.943 -23.555 -16.495 1.00 50.56 188 GLN A CA 1
ATOM 1412 C C . GLN A 1 188 ? 22.327 -23.546 -15.810 1.00 50.56 188 GLN A C 1
ATOM 1414 O O . GLN A 1 188 ? 22.987 -24.580 -15.767 1.00 50.56 188 GLN A O 1
ATOM 1419 N N . ASP A 1 189 ? 22.746 -22.429 -15.207 1.00 45.81 189 ASP A N 1
ATOM 1420 C CA . ASP A 1 189 ? 24.039 -22.330 -14.515 1.00 45.81 189 ASP A CA 1
ATOM 1421 C C . ASP A 1 189 ? 24.006 -22.915 -13.086 1.00 45.81 189 ASP A C 1
ATOM 1423 O O . ASP A 1 189 ? 25.056 -23.208 -12.511 1.00 45.81 189 ASP A O 1
ATOM 1427 N N . MET A 1 190 ? 22.816 -23.124 -12.503 1.00 46.94 190 MET A N 1
ATOM 1428 C CA . MET A 1 190 ? 22.663 -23.722 -11.163 1.00 46.94 190 MET A CA 1
ATOM 1429 C C . MET A 1 190 ? 22.805 -25.252 -11.190 1.00 46.94 190 MET A C 1
ATOM 1431 O O . MET A 1 190 ? 23.343 -25.836 -10.245 1.00 46.94 190 MET A O 1
ATOM 1435 N N . ASP A 1 191 ? 22.418 -25.896 -12.293 1.00 42.28 191 ASP A N 1
ATOM 1436 C CA . ASP A 1 191 ? 22.618 -27.339 -12.495 1.00 42.28 191 ASP A CA 1
ATOM 1437 C C . ASP A 1 191 ? 24.084 -27.658 -12.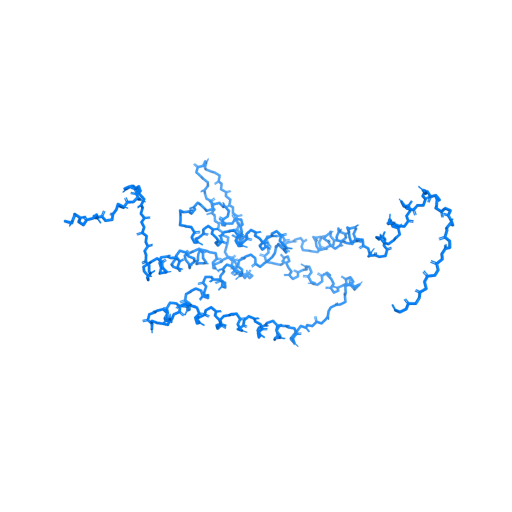852 1.00 42.28 191 ASP A C 1
ATOM 1439 O O . ASP A 1 191 ? 24.623 -28.689 -12.450 1.00 42.28 191 ASP A O 1
ATOM 1443 N N . ALA A 1 192 ? 24.784 -26.736 -13.524 1.00 48.09 192 ALA A N 1
ATOM 1444 C CA . ALA A 1 192 ? 26.214 -26.870 -13.811 1.00 48.09 192 ALA A CA 1
ATOM 1445 C C . ALA A 1 192 ? 27.103 -26.628 -12.572 1.00 48.09 192 ALA A C 1
ATOM 1447 O O . ALA A 1 192 ? 28.130 -27.288 -12.409 1.00 48.09 192 ALA A O 1
ATOM 1448 N N . ALA A 1 193 ? 26.712 -25.714 -11.675 1.00 47.75 193 ALA A N 1
ATOM 1449 C CA . ALA A 1 193 ? 27.468 -25.410 -10.456 1.00 47.75 193 ALA A CA 1
ATOM 1450 C C . ALA A 1 193 ? 27.240 -26.421 -9.315 1.00 47.75 193 ALA A C 1
ATOM 1452 O O . ALA A 1 193 ? 28.114 -26.587 -8.464 1.00 47.75 193 ALA A O 1
ATOM 1453 N N . SER A 1 194 ? 26.102 -27.123 -9.295 1.00 46.50 194 SER A N 1
ATOM 1454 C CA . SER A 1 194 ? 25.826 -28.194 -8.323 1.00 46.50 194 SER A CA 1
ATOM 1455 C C . SER A 1 194 ? 26.374 -29.567 -8.749 1.00 46.50 194 SER A C 1
ATOM 1457 O O . SER A 1 194 ? 26.535 -30.450 -7.907 1.00 46.50 194 SER A O 1
ATOM 1459 N N . GLY A 1 195 ? 26.750 -29.735 -10.023 1.00 37.59 195 GLY A N 1
ATOM 1460 C CA . GLY A 1 195 ? 27.275 -30.985 -10.584 1.00 37.59 195 GLY A CA 1
ATOM 1461 C C . GLY A 1 195 ? 28.774 -31.267 -10.387 1.00 37.59 195 GLY A C 1
ATOM 1462 O O . GLY A 1 195 ? 29.221 -32.345 -10.770 1.00 37.59 195 GLY A O 1
ATOM 1463 N N . SER A 1 196 ? 29.573 -30.362 -9.800 1.00 35.19 196 SER A N 1
ATOM 1464 C CA . SER A 1 196 ? 31.033 -30.569 -9.642 1.00 35.19 196 SER A CA 1
ATOM 1465 C C . SER A 1 196 ? 31.510 -30.869 -8.213 1.00 35.19 196 SER A C 1
ATOM 1467 O O . SER A 1 196 ? 32.697 -31.118 -8.011 1.00 35.19 196 SER A O 1
ATOM 1469 N N . ALA A 1 197 ? 30.607 -30.920 -7.224 1.00 37.72 197 ALA A N 1
ATOM 1470 C CA . ALA A 1 197 ? 30.959 -31.116 -5.810 1.00 37.72 197 ALA A CA 1
ATOM 1471 C C . ALA A 1 197 ? 30.521 -32.469 -5.205 1.00 37.72 197 ALA A C 1
ATOM 1473 O O . ALA A 1 197 ? 30.595 -32.647 -3.991 1.00 37.72 197 ALA A O 1
ATOM 1474 N N . ALA A 1 198 ? 30.101 -33.443 -6.021 1.00 36.75 198 ALA A N 1
ATOM 1475 C CA . ALA A 1 198 ? 29.711 -34.775 -5.548 1.00 36.75 198 ALA A CA 1
ATOM 1476 C C . ALA A 1 198 ? 30.268 -35.904 -6.436 1.00 36.75 198 ALA A C 1
ATOM 1478 O O . ALA A 1 198 ? 29.526 -36.618 -7.100 1.00 36.75 198 ALA A O 1
ATOM 1479 N N . SER A 1 199 ? 31.590 -36.097 -6.443 1.00 33.56 199 SER A N 1
ATOM 1480 C CA . SER A 1 199 ? 32.175 -37.398 -6.813 1.00 33.56 199 SER A CA 1
ATOM 1481 C C . SER A 1 199 ? 33.504 -37.647 -6.095 1.00 33.56 199 SER A C 1
ATOM 1483 O O . SER A 1 199 ? 34.586 -37.575 -6.665 1.00 33.56 199 SER A O 1
ATOM 1485 N N . ALA A 1 200 ? 33.422 -37.954 -4.799 1.00 31.92 200 ALA A N 1
ATOM 1486 C CA . ALA A 1 200 ? 34.529 -38.560 -4.064 1.00 31.92 200 ALA A CA 1
ATOM 1487 C C . ALA A 1 200 ? 34.017 -39.381 -2.868 1.00 31.92 200 ALA A C 1
ATOM 1489 O O . ALA A 1 200 ? 34.052 -38.915 -1.736 1.00 31.92 200 ALA A O 1
ATOM 1490 N N . ALA A 1 201 ? 33.530 -40.598 -3.131 1.00 29.80 201 ALA A N 1
ATOM 1491 C CA . ALA A 1 201 ? 33.801 -41.796 -2.322 1.00 29.80 201 ALA A CA 1
ATOM 1492 C C . ALA A 1 201 ? 33.148 -43.037 -2.976 1.00 29.80 201 ALA A C 1
ATOM 1494 O O . ALA A 1 201 ? 31.985 -42.970 -3.376 1.00 29.80 201 ALA A O 1
ATOM 1495 N N . PRO A 1 202 ? 33.864 -44.170 -3.090 1.00 35.41 202 PRO A N 1
ATOM 1496 C CA . PRO A 1 202 ? 33.359 -45.385 -3.713 1.00 35.41 202 PRO A CA 1
ATOM 1497 C C . PRO A 1 202 ? 32.548 -46.203 -2.701 1.00 35.41 202 PRO A C 1
ATOM 1499 O O . PRO A 1 2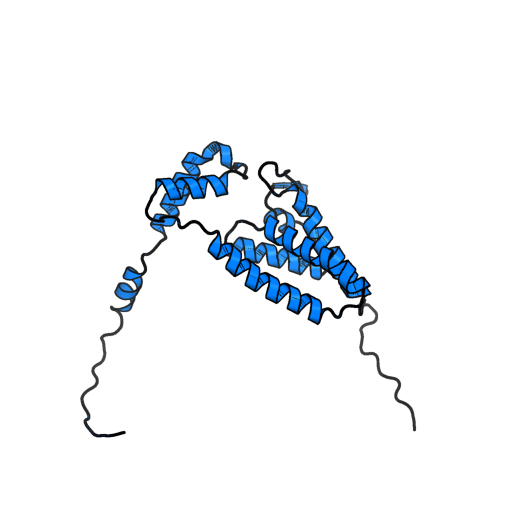02 ? 32.971 -46.383 -1.562 1.00 35.41 202 PRO A O 1
ATOM 1502 N N . THR A 1 203 ? 31.410 -46.756 -3.113 1.00 32.50 203 THR A N 1
ATOM 1503 C CA . THR A 1 203 ? 30.753 -47.845 -2.375 1.00 32.50 203 THR A CA 1
ATOM 1504 C C . THR A 1 203 ? 30.716 -49.085 -3.249 1.00 32.50 203 THR A C 1
ATOM 1506 O O . THR A 1 203 ? 30.006 -49.184 -4.245 1.00 32.50 203 THR A O 1
ATOM 1509 N N . THR A 1 204 ? 31.573 -50.022 -2.868 1.00 31.84 204 THR A N 1
ATOM 1510 C CA . THR A 1 204 ? 31.627 -51.402 -3.323 1.00 31.84 204 THR A CA 1
ATOM 1511 C C . THR A 1 204 ? 30.316 -52.132 -3.033 1.00 31.84 204 THR A C 1
ATOM 1513 O O . THR A 1 204 ? 29.847 -52.157 -1.899 1.00 31.84 204 THR A O 1
ATOM 1516 N N . SER A 1 205 ? 29.778 -52.738 -4.090 1.00 27.36 205 SER A N 1
ATOM 1517 C CA . SER A 1 205 ? 28.981 -53.969 -4.155 1.00 27.36 205 SER A CA 1
ATOM 1518 C C . SER A 1 205 ? 28.583 -54.667 -2.842 1.00 27.36 205 SER A C 1
ATOM 1520 O O . SER A 1 205 ? 29.435 -55.236 -2.158 1.00 27.36 205 SER A O 1
ATOM 1522 N N . ALA A 1 206 ? 27.273 -54.822 -2.636 1.00 31.58 206 ALA A N 1
ATOM 1523 C CA . ALA A 1 206 ? 26.691 -56.061 -2.119 1.00 31.58 206 ALA A CA 1
ATOM 1524 C C . ALA A 1 206 ? 25.246 -56.227 -2.629 1.00 31.58 206 ALA A C 1
ATOM 1526 O O . ALA A 1 206 ? 24.326 -55.501 -2.270 1.00 31.58 206 ALA A O 1
ATOM 1527 N N . THR A 1 207 ? 25.107 -57.199 -3.518 1.00 31.59 207 THR A N 1
ATOM 1528 C CA . THR A 1 207 ? 23.916 -57.913 -3.979 1.00 31.59 207 THR A CA 1
ATOM 1529 C C . THR A 1 207 ? 22.962 -58.327 -2.852 1.00 31.59 207 THR A C 1
ATOM 1531 O O . THR A 1 207 ? 23.403 -58.906 -1.864 1.00 31.59 207 THR A O 1
ATOM 1534 N N . SER A 1 208 ? 21.648 -58.177 -3.054 1.00 29.38 208 SER A N 1
ATOM 1535 C CA . SER A 1 208 ? 20.660 -59.282 -3.103 1.00 29.38 208 SER A CA 1
ATOM 1536 C C . SER A 1 208 ? 19.213 -58.771 -2.979 1.00 29.38 208 SER A C 1
ATOM 1538 O O . SER A 1 208 ? 18.943 -57.948 -2.119 1.00 29.38 208 SER A O 1
ATOM 1540 N N . ALA A 1 209 ? 18.343 -59.300 -3.860 1.00 31.94 209 ALA A N 1
ATOM 1541 C CA . ALA A 1 209 ? 16.932 -59.697 -3.663 1.00 31.94 209 ALA A CA 1
ATOM 1542 C C . ALA A 1 209 ? 15.940 -58.725 -2.971 1.00 31.94 209 ALA A C 1
ATOM 1544 O O . ALA A 1 209 ? 16.248 -58.089 -1.985 1.00 31.94 209 ALA A O 1
ATOM 1545 N N . SER A 1 210 ? 14.651 -58.635 -3.280 1.00 28.12 210 SER A N 1
ATOM 1546 C CA . SER A 1 210 ? 13.743 -59.143 -4.306 1.00 28.12 210 SER A CA 1
ATOM 1547 C C . SER A 1 210 ? 12.351 -58.622 -3.898 1.00 28.12 210 SER A C 1
ATOM 1549 O O . SER A 1 210 ? 12.045 -58.681 -2.712 1.00 28.12 210 SER A O 1
ATOM 1551 N N . VAL A 1 211 ? 11.503 -58.298 -4.878 1.00 35.72 211 VAL A N 1
ATOM 1552 C CA . VAL A 1 211 ? 10.034 -58.491 -4.856 1.00 35.72 211 VAL A CA 1
ATOM 1553 C C . VAL A 1 211 ? 9.153 -57.541 -4.013 1.00 35.72 211 VAL A C 1
ATOM 1555 O O . VAL A 1 211 ? 9.369 -57.346 -2.823 1.00 35.72 211 VAL A O 1
ATOM 1558 N N . ALA A 1 212 ? 8.064 -57.145 -4.698 1.00 35.81 212 ALA A N 1
ATOM 1559 C CA . ALA A 1 212 ? 6.795 -56.524 -4.284 1.00 35.81 212 ALA A CA 1
ATOM 1560 C C . ALA A 1 212 ? 6.755 -54.993 -4.188 1.00 35.81 212 ALA A C 1
ATOM 1562 O O . ALA A 1 212 ? 7.281 -54.420 -3.213 1.00 35.81 212 ALA A O 1
#

Radius of gyration: 26.87 Å; chains: 1; bounding box: 60×80×78 Å

Organism: NCBI:txid2761395

pLDDT: mean 80.95, std 18.85, range [27.36, 96.5]

Secondary structure (DSSP, 8-state):
-----------TT-----HHHHHHHHHHHHHHHHHHHHTT-STTPPPEEEE-TTS-EEEE--HHHHHHH----SHHHHHHHHHHHHHHHHHSS-HHHHHHHHHHHHHHHHHHHHTT--HHHHHHHHHHHHHHHHHHHHHTPPP--TT-HHHHHHHHHHHHTTSGGGGGHHHHHHHHHHHHHHH---THHHHHHHTTS---------------

InterPro domains:
  IPR002194 Chaperonin TCP-1, conserved site [PS00750] (38-50)
  IPR002194 Chaperonin TCP-1, conserved site [PS00995] (87-95)
  IPR002423 Chaperonin Cpn60/GroEL/TCP-1 family [PF00118] (33-191)
  IPR017998 T-complex protein 1 [PR00304] (35-51)
  IPR017998 T-complex protein 1 [PR00304] (57-75)
  IPR017998 T-complex protein 1 [PR00304] (87-106)
  IPR017998 T-complex protein 1 [PTHR11353] (16-190)
  IPR027410 TCP-1-like chaperonin intermediate domain superfamily [G3DSA:3.30.260.10] (149-201)
  IPR027410 TCP-1-like chaperonin intermediate domain superfamily [SSF54849] (144-189)
  IPR027413 GroEL-like equatorial domain superfamily [G3DSA:1.10.560.10] (6-148)
  IPR027413 GroEL-like equatorial domain superfamily [SSF48592] (14-145)

Foldseek 3Di:
DDPPDDDPPDDPPDDDDDDPVVLVVLLVLLLVLLVVLVQLDDLNRDWDWDAAPVGDTDTDSDSLVVLVRDDDDDVSNVVLNVVLVVVCVPPNPCSSVVSNVVSVLSVVCVVVVVVVPDVVVVVVVVVVVVVVVVVVCVVPDDDDDPPDLVRQLVVQLVRCSSGPCNVVSNVVSVVVNVVCVVPDDDCVVVVVVVPPPPDDDDDDDDDDDDDD

Sequence (212 aa):
MASQSPVLVVNTSKQRESGHKAQMSNIAAGKTVADVVRTSLGPRAMLKMLLDPMGGITLTNDGFAILRECEVAHPAAKSMIELSRTQDDEVGDGTTSVIILAGEMLAISVPFLERKIHPVVILRGFQRALEDAQVILRSIAVPVDTNNREQMLGLIKSAIGTKFVSRWNDLMCGLALTAVQTVVRRTQDMDAASGSAASAAPTTSATSASVA